Protein AF-0000000065833206 (afdb_homodimer)

InterPro domains:
  IPR001980 Phosphopantetheine adenylyltransferase [MF_00151] (2-159)
  IPR001980 Phosphopantetheine adenylyltransferase [PR01020] (2-20)
  IPR001980 Phosphopantetheine adenylyltransferase [PR01020] (20-41)
  IPR001980 Phosphopantetheine adenylyltransferase [PR01020] (49-73)
  IPR001980 Phosphopantetheine adenylyltransferase [PR01020] (86-102)
  IPR001980 Phosphopantetheine adenylyltransferase [PR01020] (113-135)
  IPR001980 Phosphopantetheine adenylyltransferase [TIGR01510] (4-157)
  IPR001980 Phosphopantetheine adenylyltransferase [cd02163] (3-156)
  IPR004821 Cytidyltransferase-like domain [PF01467] (5-134)
  IPR004821 Cytidyltransferase-like domain [TIGR00125] (4-61)
  IPR014729 Rossmann-like alpha/beta/alpha sandwich fold [G3DSA:3.40.50.620] (1-166)

Nearest PDB structures (foldseek):
  5o08-assembly1_A  TM=9.652E-01  e=1.759E-17  Mycobacteroides abscessus ATCC 19977
  3nd5-assembly1_B  TM=9.762E-01  e=2.568E-17  Enterococcus faecalis
  5h7x-assembly1_E  TM=9.687E-01  e=1.029E-16  Acinetobacter baumannii
  4nat-assembly1_B-2  TM=9.567E-01  e=1.168E-16  Staphylococcus aureus subsp. aureus MW2
  4f3r-assembly3_C  TM=9.573E-01  e=2.413E-15  Coxiella burnetii RSA 493

pLDDT: mean 93.56, std 6.8, range [56.38, 98.88]

Sequence (332 aa):
MTKAIFPGSFDPITNGHAEVVEAAARMFEKLYVVIMTNTSKKYLFDEKERLDLAKKVFENDKNIEVIARPAELTVEVAHELNAGAIVRGLRNTTDFNYERDIAGINKTLDPKLNTVLLFTRPEDSFISSSMIKETVFFGGNVSTLVPKPVAAALEEKLRNQNNEEKMTKAIFPGSFDPITNGHAEVVEAAARMFEKLYVVIMTNTSKKYLFDEKERLDLAKKVFENDKNIEVIARPAELTVEVAHELNAGAIVRGLRNTTDFNYERDIAGINKTLDPKLNTVLLFTRPEDSFISSSMIKETVFFGGNVSTLVPKPVAAALEEKLRNQNNEEK

Structure (mmCIF, N/CA/C/O backbone):
data_AF-0000000065833206-model_v1
#
loop_
_entity.id
_entity.type
_entity.pdbx_description
1 polymer 'Phosphopantetheine adenylyltransferase'
#
loop_
_atom_site.group_PDB
_atom_site.id
_atom_site.type_symbol
_atom_site.label_atom_id
_atom_site.label_alt_id
_atom_site.label_comp_id
_atom_site.label_asym_id
_atom_site.label_entity_id
_atom_site.label_seq_id
_atom_site.pdbx_PDB_ins_code
_atom_site.Cartn_x
_atom_site.Cartn_y
_atom_site.Cartn_z
_atom_site.occupancy
_atom_site.B_iso_or_equiv
_atom_site.auth_seq_id
_atom_site.auth_comp_id
_atom_site.auth_asym_id
_atom_site.auth_atom_id
_atom_site.pdbx_PDB_model_num
ATOM 1 N N . MET A 1 1 ? -1.803 -8.656 16.703 1 63.5 1 MET A N 1
ATOM 2 C CA . MET A 1 1 ? -0.929 -8.93 15.57 1 63.5 1 MET A CA 1
ATOM 3 C C . MET A 1 1 ? -1.745 -9.289 14.336 1 63.5 1 MET A C 1
ATOM 5 O O . MET A 1 1 ? -2.844 -9.844 14.445 1 63.5 1 MET A O 1
ATOM 9 N N . THR A 1 2 ? -1.563 -8.539 13.133 1 87.06 2 THR A N 1
ATOM 10 C CA . THR A 1 2 ? -2.525 -8.555 12.031 1 87.06 2 THR A CA 1
ATOM 11 C C . THR A 1 2 ? -2.107 -9.562 10.969 1 87.06 2 THR A C 1
ATOM 13 O O . THR A 1 2 ? -0.917 -9.727 10.688 1 87.06 2 THR A O 1
ATOM 16 N N . LYS A 1 3 ? -2.998 -10.469 10.625 1 95.25 3 LYS A N 1
ATOM 17 C CA . LYS A 1 3 ? -2.854 -11.375 9.492 1 95.25 3 LYS A CA 1
ATOM 18 C C . LYS A 1 3 ? -3.254 -10.688 8.188 1 95.25 3 LYS A C 1
ATOM 20 O O . LYS A 1 3 ? -4 -9.711 8.203 1 95.25 3 LYS A O 1
ATOM 25 N N . ALA A 1 4 ? -2.67 -11.203 7.121 1 97.19 4 ALA A N 1
ATOM 26 C CA . ALA A 1 4 ? -3.027 -10.68 5.809 1 97.19 4 ALA A CA 1
ATOM 27 C C . ALA A 1 4 ? -3.131 -11.797 4.777 1 97.19 4 ALA A C 1
ATOM 29 O O . ALA A 1 4 ? -2.66 -12.914 5.012 1 97.19 4 ALA A O 1
ATOM 30 N N . ILE A 1 5 ? -3.812 -11.492 3.703 1 98.44 5 ILE A N 1
ATOM 31 C CA . ILE A 1 5 ? -3.861 -12.438 2.592 1 98.44 5 ILE A CA 1
ATOM 32 C C . ILE A 1 5 ? -3.27 -11.789 1.341 1 98.44 5 ILE A C 1
ATOM 34 O O . ILE A 1 5 ? -3.344 -10.57 1.169 1 98.44 5 ILE A O 1
ATOM 38 N N . PHE A 1 6 ? -2.639 -12.57 0.521 1 98.75 6 PHE A N 1
ATOM 39 C CA . PHE A 1 6 ? -2.184 -12.227 -0.821 1 98.75 6 PHE A CA 1
ATOM 40 C C . PHE A 1 6 ? -2.82 -13.141 -1.857 1 98.75 6 PHE A C 1
ATOM 42 O O . PHE A 1 6 ? -2.244 -14.172 -2.225 1 98.75 6 PHE A O 1
ATOM 49 N N . PRO A 1 7 ? -3.99 -12.688 -2.355 1 98.31 7 PRO A N 1
ATOM 50 C CA . PRO A 1 7 ? -4.73 -13.547 -3.287 1 98.31 7 PRO A CA 1
ATOM 51 C C . PRO A 1 7 ? -4.273 -13.375 -4.734 1 98.31 7 PRO A C 1
ATOM 53 O O . PRO A 1 7 ? -3.867 -12.273 -5.129 1 98.31 7 PRO A O 1
ATOM 56 N N . GLY A 1 8 ? -4.316 -14.43 -5.477 1 96.44 8 GLY A N 1
ATOM 57 C CA . GLY A 1 8 ? -4 -14.422 -6.898 1 96.44 8 GLY A CA 1
ATOM 58 C C . GLY A 1 8 ? -4.176 -15.773 -7.555 1 96.44 8 GLY A C 1
ATOM 59 O O . GLY A 1 8 ? -4.398 -16.781 -6.871 1 96.44 8 GLY A O 1
ATOM 60 N N . SER A 1 9 ? -4.141 -15.773 -8.859 1 95.81 9 SER A N 1
ATOM 61 C CA . SER A 1 9 ? -4.195 -17.031 -9.594 1 95.81 9 SER A CA 1
ATOM 62 C C . SER A 1 9 ? -2.846 -17.75 -9.57 1 95.81 9 SER A C 1
ATOM 64 O O . SER A 1 9 ? -2.791 -18.969 -9.523 1 95.81 9 SER A O 1
ATOM 66 N N . PHE A 1 10 ? -1.73 -17 -9.711 1 97.44 10 PHE A N 1
ATOM 67 C CA . PHE A 1 10 ? -0.36 -17.5 -9.656 1 97.44 10 PHE A CA 1
ATOM 68 C C . PHE A 1 10 ? -0.134 -18.594 -10.688 1 97.44 10 PHE A C 1
ATOM 70 O O . PHE A 1 10 ? 0.348 -19.672 -10.359 1 97.44 10 PHE A O 1
ATOM 77 N N . ASP A 1 11 ? -0.408 -18.219 -11.93 1 97.06 11 ASP A N 1
ATOM 78 C CA . ASP A 1 11 ? -0.313 -19.172 -13.031 1 97.06 11 ASP A CA 1
ATOM 79 C C . ASP A 1 11 ? 0.653 -18.672 -14.102 1 97.06 11 ASP A C 1
ATOM 81 O O . ASP A 1 11 ? 0.24 -18.359 -15.219 1 97.06 11 ASP A O 1
ATOM 85 N N . PRO A 1 12 ? 1.855 -18.688 -13.883 1 97.75 12 PRO A N 1
ATOM 86 C CA . PRO A 1 12 ? 2.477 -19.203 -12.648 1 97.75 12 PRO A CA 1
ATOM 87 C C . PRO A 1 12 ? 2.854 -18.078 -11.68 1 97.75 12 PRO A C 1
ATOM 89 O O . PRO A 1 12 ? 2.732 -16.891 -12.016 1 97.75 12 PRO A O 1
ATOM 92 N N . ILE A 1 13 ? 3.248 -18.422 -10.484 1 98.25 13 ILE A N 1
ATOM 93 C CA . ILE A 1 13 ? 3.855 -17.484 -9.555 1 98.25 13 ILE A CA 1
ATOM 94 C C . ILE A 1 13 ? 5.188 -16.984 -10.117 1 98.25 13 ILE A C 1
ATOM 96 O O . ILE A 1 13 ? 5.965 -17.781 -10.664 1 98.25 13 ILE A O 1
ATOM 100 N N . THR A 1 14 ? 5.461 -15.711 -10.094 1 98.19 14 THR A N 1
ATOM 101 C CA . THR A 1 14 ? 6.645 -15.086 -10.68 1 98.19 14 THR A CA 1
ATOM 102 C C . THR A 1 14 ? 7.543 -14.508 -9.586 1 98.19 14 THR A C 1
ATOM 104 O O . THR A 1 14 ? 7.18 -14.516 -8.406 1 98.19 14 THR A O 1
ATOM 107 N N . ASN A 1 15 ? 8.719 -14.031 -9.992 1 97.38 15 ASN A N 1
ATOM 108 C CA . ASN A 1 15 ? 9.586 -13.336 -9.047 1 97.38 15 ASN A CA 1
ATOM 109 C C . ASN A 1 15 ? 8.938 -12.07 -8.508 1 97.38 15 ASN A C 1
ATOM 111 O O . ASN A 1 15 ? 9.164 -11.688 -7.359 1 97.38 15 ASN A O 1
ATOM 115 N N . GLY A 1 16 ? 8.133 -11.43 -9.375 1 96.38 16 GLY A N 1
ATOM 116 C CA . GLY A 1 16 ? 7.383 -10.266 -8.922 1 96.38 16 GLY A CA 1
ATOM 117 C C . GLY A 1 16 ? 6.445 -10.57 -7.766 1 96.38 16 GLY A C 1
ATOM 118 O O . GLY A 1 16 ? 6.406 -9.836 -6.781 1 96.38 16 GLY A O 1
ATOM 119 N N . HIS A 1 17 ? 5.723 -11.68 -7.918 1 97.81 17 HIS A N 1
ATOM 120 C CA . HIS A 1 17 ? 4.863 -12.109 -6.82 1 97.81 17 HIS A CA 1
ATOM 121 C C . HIS A 1 17 ? 5.676 -12.398 -5.562 1 97.81 17 HIS A C 1
ATOM 123 O O . HIS A 1 17 ? 5.305 -11.961 -4.469 1 97.81 17 HIS A O 1
ATOM 129 N N . ALA A 1 18 ? 6.727 -13.133 -5.75 1 97.06 18 ALA A N 1
ATOM 130 C CA . ALA A 1 18 ? 7.539 -13.57 -4.621 1 97.06 18 ALA A CA 1
ATOM 131 C C . ALA A 1 18 ? 8.078 -12.375 -3.838 1 97.06 18 ALA A C 1
ATOM 133 O O . ALA A 1 18 ? 8.117 -12.398 -2.605 1 97.06 18 ALA A O 1
ATOM 134 N N . GLU A 1 19 ? 8.5 -11.398 -4.539 1 95 19 GLU A N 1
ATOM 135 C CA . GLU A 1 19 ? 9.023 -10.188 -3.9 1 95 19 GLU A CA 1
ATOM 136 C C . GLU A 1 19 ? 7.961 -9.531 -3.02 1 95 19 GLU A C 1
ATOM 138 O O . GLU A 1 19 ? 8.258 -9.109 -1.898 1 95 19 GLU A O 1
ATOM 143 N N . VAL A 1 20 ? 6.777 -9.391 -3.52 1 96.75 20 VAL A N 1
ATOM 144 C CA . VAL A 1 20 ? 5.676 -8.766 -2.793 1 96.75 20 VAL A CA 1
ATOM 145 C C . VAL A 1 20 ? 5.332 -9.602 -1.562 1 96.75 20 VAL A C 1
ATOM 147 O O . VAL A 1 20 ? 5.133 -9.062 -0.471 1 96.75 20 VAL A O 1
ATOM 150 N N . VAL A 1 21 ? 5.289 -10.883 -1.725 1 97.75 21 VAL A N 1
ATOM 151 C CA . VAL A 1 21 ? 4.973 -11.805 -0.635 1 97.75 21 VAL A CA 1
ATOM 152 C C . VAL A 1 21 ? 6.02 -11.68 0.468 1 97.75 21 VAL A C 1
ATOM 154 O O . VAL A 1 21 ? 5.68 -11.586 1.649 1 97.75 21 VAL A O 1
ATOM 157 N N . GLU A 1 22 ? 7.242 -11.664 0.079 1 94.81 22 GLU A N 1
ATOM 158 C CA . GLU A 1 22 ? 8.328 -11.57 1.049 1 94.81 22 GLU A CA 1
ATOM 159 C C . GLU A 1 22 ? 8.273 -10.25 1.816 1 94.81 22 GLU A C 1
ATOM 161 O O . GLU A 1 22 ? 8.453 -10.227 3.035 1 94.81 22 GLU A O 1
ATOM 166 N N . ALA A 1 23 ? 8.047 -9.188 1.138 1 93.44 23 ALA A N 1
ATOM 167 C CA . ALA A 1 23 ? 7.918 -7.887 1.779 1 93.44 23 ALA A CA 1
ATOM 168 C C . ALA A 1 23 ? 6.75 -7.871 2.76 1 93.44 23 ALA A C 1
ATOM 170 O O . ALA A 1 23 ? 6.883 -7.391 3.889 1 93.44 23 ALA A O 1
ATOM 171 N N . ALA A 1 24 ? 5.609 -8.383 2.309 1 95.5 24 ALA A N 1
ATOM 172 C CA . ALA A 1 24 ? 4.418 -8.422 3.156 1 95.5 24 ALA A CA 1
ATOM 173 C C . ALA A 1 24 ? 4.656 -9.281 4.395 1 95.5 24 ALA A C 1
ATOM 175 O O . ALA A 1 24 ? 4.223 -8.938 5.492 1 95.5 24 ALA A O 1
ATOM 176 N N . ALA A 1 25 ? 5.348 -10.359 4.234 1 94.88 25 ALA A N 1
ATOM 177 C CA . ALA A 1 25 ? 5.594 -11.297 5.324 1 94.88 25 ALA A CA 1
ATOM 178 C C . ALA A 1 25 ? 6.414 -10.648 6.434 1 94.88 25 ALA A C 1
ATOM 180 O O . ALA A 1 25 ? 6.359 -11.078 7.59 1 94.88 25 ALA A O 1
ATOM 181 N N . ARG A 1 26 ? 7.125 -9.625 6.133 1 89.75 26 ARG A N 1
ATOM 182 C CA . ARG A 1 26 ? 7.926 -8.922 7.129 1 89.75 26 ARG A CA 1
ATOM 183 C C . ARG A 1 26 ? 7.055 -8 7.977 1 89.75 26 ARG A C 1
ATOM 185 O O . ARG A 1 26 ? 7.449 -7.602 9.07 1 89.75 26 ARG A O 1
ATOM 192 N N . MET A 1 27 ? 5.91 -7.73 7.543 1 89.81 27 MET A N 1
ATOM 193 C CA . MET A 1 27 ? 5.09 -6.711 8.188 1 89.81 27 MET A CA 1
ATOM 194 C C . MET A 1 27 ? 3.93 -7.344 8.945 1 89.81 27 MET A C 1
ATOM 196 O O . MET A 1 27 ? 3.391 -6.742 9.875 1 89.81 27 MET A O 1
ATOM 200 N N . PHE A 1 28 ? 3.551 -8.531 8.539 1 92.75 28 PHE A N 1
ATOM 201 C CA . PHE A 1 28 ? 2.389 -9.18 9.141 1 92.75 28 PHE A CA 1
ATOM 202 C C . PHE A 1 28 ? 2.805 -10.422 9.922 1 92.75 28 PHE A C 1
ATOM 204 O O . PHE A 1 28 ? 3.805 -11.062 9.594 1 92.75 28 PHE A O 1
ATOM 211 N N . GLU A 1 29 ? 2.027 -10.695 10.945 1 93.06 29 GLU A N 1
ATOM 212 C CA . GLU A 1 29 ? 2.283 -11.883 11.758 1 93.06 29 GLU A CA 1
ATOM 213 C C . GLU A 1 29 ? 2.193 -13.156 10.93 1 93.06 29 GLU A C 1
ATOM 215 O O . GLU A 1 29 ? 2.988 -14.078 11.109 1 93.06 29 GLU A O 1
ATOM 220 N N . LYS A 1 30 ? 1.208 -13.164 10.141 1 96.75 30 LYS A N 1
ATOM 221 C CA . LYS A 1 30 ? 0.95 -14.281 9.234 1 96.75 30 LYS A CA 1
ATOM 222 C C . LYS A 1 30 ? 0.475 -13.781 7.871 1 96.75 30 LYS A C 1
ATOM 224 O O . LYS A 1 30 ? -0.352 -12.875 7.793 1 96.75 30 LYS A O 1
ATOM 229 N N . LEU A 1 31 ? 1.042 -14.328 6.859 1 98 31 LEU A N 1
ATOM 230 C CA . LEU A 1 31 ? 0.608 -14.023 5.5 1 98 31 LEU A CA 1
ATOM 231 C C . LEU A 1 31 ? 0.107 -15.281 4.797 1 98 31 LEU A C 1
ATOM 233 O O . LEU A 1 31 ? 0.839 -16.266 4.68 1 98 31 LEU A O 1
ATOM 237 N N . TYR A 1 32 ? -1.138 -15.242 4.363 1 98.81 32 TYR A N 1
ATOM 238 C CA . TYR A 1 32 ? -1.684 -16.312 3.549 1 98.81 32 TYR A CA 1
ATOM 239 C C . TYR A 1 32 ? -1.562 -16 2.064 1 98.81 32 TYR A C 1
ATOM 241 O O . TYR A 1 32 ? -2.125 -15.008 1.588 1 98.81 32 TYR A O 1
ATOM 249 N N . VAL A 1 33 ? -0.762 -16.75 1.393 1 98.88 33 VAL A N 1
ATOM 250 C CA . VAL A 1 33 ? -0.811 -16.719 -0.065 1 98.88 33 VAL A CA 1
ATOM 251 C C . VAL A 1 33 ? -1.967 -17.594 -0.561 1 98.88 33 VAL A C 1
ATOM 253 O O . VAL A 1 33 ? -1.968 -18.812 -0.364 1 98.88 33 VAL A O 1
ATOM 256 N N . VAL A 1 34 ? -2.938 -16.969 -1.212 1 98.75 34 VAL A N 1
ATOM 257 C CA . VAL A 1 34 ? -4.191 -17.656 -1.499 1 98.75 34 VAL A CA 1
ATOM 258 C C . VAL A 1 34 ? -4.312 -17.906 -3 1 98.75 34 VAL A C 1
ATOM 260 O O . VAL A 1 34 ? -4.48 -16.969 -3.779 1 98.75 34 VAL A O 1
ATOM 263 N N . ILE A 1 35 ? -4.324 -19.172 -3.365 1 98.19 35 ILE A N 1
ATOM 264 C CA . ILE A 1 35 ? -4.523 -19.562 -4.754 1 98.19 35 ILE A CA 1
ATOM 265 C C . ILE A 1 35 ? -6.012 -19.5 -5.098 1 98.19 35 ILE A C 1
ATOM 267 O O . ILE A 1 35 ? -6.785 -20.375 -4.68 1 98.19 35 ILE A O 1
ATOM 271 N N . MET A 1 36 ? -6.305 -18.453 -5.867 1 96 36 MET A N 1
ATOM 272 C CA . MET A 1 36 ? -7.688 -18.281 -6.305 1 96 36 MET A CA 1
ATOM 273 C C . MET A 1 36 ? -7.898 -18.891 -7.691 1 96 36 MET A C 1
ATOM 275 O O . MET A 1 36 ? -6.949 -19.016 -8.469 1 96 36 MET A O 1
ATOM 279 N N . THR A 1 37 ? -9.133 -19.328 -7.934 1 89.25 37 THR A N 1
ATOM 280 C CA . THR A 1 37 ? -9.438 -19.906 -9.234 1 89.25 37 THR A CA 1
ATOM 281 C C . THR A 1 37 ? -10.727 -19.312 -9.797 1 89.25 37 THR A C 1
ATOM 283 O O . THR A 1 37 ? -11.719 -19.188 -9.078 1 89.25 37 THR A O 1
ATOM 286 N N . ASN A 1 38 ? -10.5 -18.844 -10.961 1 77.5 38 ASN A N 1
ATOM 287 C CA . ASN A 1 38 ? -11.664 -18.438 -11.75 1 77.5 38 ASN A CA 1
ATOM 288 C C . ASN A 1 38 ? -12.094 -19.531 -12.711 1 77.5 38 ASN A C 1
ATOM 290 O O . ASN A 1 38 ? -11.297 -20.016 -13.516 1 77.5 38 ASN A O 1
ATOM 294 N N . THR A 1 39 ? -13.328 -19.891 -12.609 1 73.69 39 THR A N 1
ATOM 295 C CA . THR A 1 39 ? -13.844 -21.031 -13.352 1 73.69 39 THR A CA 1
ATOM 296 C C . THR A 1 39 ? -13.828 -20.766 -14.852 1 73.69 39 THR A C 1
ATOM 298 O O . THR A 1 39 ? -13.859 -21.688 -15.664 1 73.69 39 THR A O 1
ATOM 301 N N . SER A 1 40 ? -13.75 -19.609 -15.164 1 73.06 40 SER A N 1
ATOM 302 C CA . SER A 1 40 ? -13.898 -19.25 -16.578 1 73.06 40 SER A CA 1
ATOM 303 C C . SER A 1 40 ? -12.539 -19.141 -17.266 1 73.06 40 SER A C 1
ATOM 305 O O . SER A 1 40 ? -12.469 -19.016 -18.484 1 73.06 40 SER A O 1
ATOM 307 N N . LYS A 1 41 ? -11.484 -19.375 -16.547 1 76.12 41 LYS A N 1
ATOM 308 C CA . LYS A 1 41 ? -10.188 -19.094 -17.141 1 76.12 41 LYS A CA 1
ATOM 309 C C . LYS A 1 41 ? -9.445 -20.391 -17.469 1 76.12 41 LYS A C 1
ATOM 311 O O . LYS A 1 41 ? -9.586 -21.391 -16.766 1 76.12 41 LYS A O 1
ATOM 316 N N . LYS A 1 42 ? -8.766 -20.344 -18.609 1 83.81 42 LYS A N 1
ATOM 317 C CA . LYS A 1 42 ? -7.863 -21.438 -18.984 1 83.81 42 LYS A CA 1
ATOM 318 C C . LYS A 1 42 ? -6.492 -21.266 -18.344 1 83.81 42 LYS A C 1
ATOM 320 O O . LYS A 1 42 ? -5.758 -20.328 -18.672 1 83.81 42 LYS A O 1
ATOM 325 N N . TYR A 1 43 ? -6.117 -22.172 -17.469 1 91.06 43 TYR A N 1
ATOM 326 C CA . TYR A 1 43 ? -4.867 -22.094 -16.734 1 91.06 43 TYR A CA 1
ATOM 327 C C . TYR A 1 43 ? -3.82 -23.031 -17.312 1 91.06 43 TYR A C 1
ATOM 329 O O . TYR A 1 43 ? -4.145 -24.125 -17.766 1 91.06 43 TYR A O 1
ATOM 337 N N . LEU A 1 44 ? -2.592 -22.562 -17.422 1 93.81 44 LEU A N 1
ATOM 338 C CA . LEU A 1 44 ? -1.471 -23.422 -17.797 1 93.81 44 LEU A CA 1
ATOM 339 C C . LEU A 1 44 ? -1.277 -24.547 -16.781 1 93.81 44 LEU A C 1
ATOM 341 O O . LEU A 1 44 ? -1.042 -25.688 -17.156 1 93.81 44 LEU A O 1
ATOM 345 N N . PHE A 1 45 ? -1.253 -24.203 -15.484 1 95.56 45 PHE A N 1
ATOM 346 C CA . PHE A 1 45 ? -1.185 -25.141 -14.375 1 95.56 45 PHE A CA 1
ATOM 347 C C . PHE A 1 45 ? -2.547 -25.297 -13.711 1 95.56 45 PHE A C 1
ATOM 349 O O . PHE A 1 45 ? -3.275 -24.312 -13.547 1 95.56 45 PHE A O 1
ATOM 356 N N . ASP A 1 46 ? -2.887 -26.5 -13.352 1 93.56 46 ASP A N 1
ATOM 357 C CA . ASP A 1 46 ? -4.148 -26.641 -12.633 1 93.56 46 ASP A CA 1
ATOM 358 C C . ASP A 1 46 ? -4.016 -26.172 -11.188 1 93.56 46 ASP A C 1
ATOM 360 O O . ASP A 1 46 ? -2.934 -25.766 -10.758 1 93.56 46 ASP A O 1
ATOM 364 N N . GLU A 1 47 ? -5.109 -26.156 -10.453 1 94.38 47 GLU A N 1
ATOM 365 C CA . GLU A 1 47 ? -5.145 -25.609 -9.102 1 94.38 47 GLU A CA 1
ATOM 366 C C . GLU A 1 47 ? -4.125 -26.312 -8.195 1 94.38 47 GLU A C 1
ATOM 368 O O . GLU A 1 47 ? -3.395 -25.641 -7.457 1 94.38 47 GLU A O 1
ATOM 373 N N .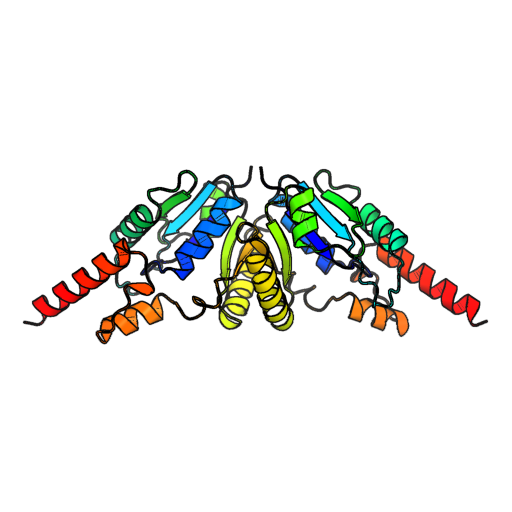 LYS A 1 48 ? -4.121 -27.641 -8.227 1 95.62 48 LYS A N 1
ATOM 374 C CA . LYS A 1 48 ? -3.203 -28.406 -7.391 1 95.62 48 LYS A CA 1
ATOM 375 C C . LYS A 1 48 ? -1.751 -28.078 -7.723 1 95.62 48 LYS A C 1
ATOM 377 O O . LYS A 1 48 ? -0.92 -27.922 -6.824 1 95.62 48 LYS A O 1
ATOM 382 N N . GLU A 1 49 ? -1.408 -27.984 -8.992 1 96.88 49 GLU A N 1
ATOM 383 C CA . GLU A 1 49 ? -0.06 -27.641 -9.43 1 96.88 49 GLU A CA 1
ATOM 384 C C . GLU A 1 49 ? 0.347 -26.25 -8.922 1 96.88 49 GLU A C 1
ATOM 386 O O . GLU A 1 49 ? 1.46 -26.078 -8.422 1 96.88 49 GLU A O 1
ATOM 391 N N . ARG A 1 50 ? -0.574 -25.297 -9.102 1 97.62 50 ARG A N 1
ATOM 392 C CA . ARG A 1 50 ? -0.281 -23.953 -8.656 1 97.62 50 ARG A CA 1
ATOM 393 C C . ARG A 1 50 ? -0.066 -23.906 -7.148 1 97.62 50 ARG A C 1
ATOM 395 O O . ARG A 1 50 ? 0.849 -23.234 -6.668 1 97.62 50 ARG A O 1
ATOM 402 N N . LEU A 1 51 ? -0.889 -24.609 -6.414 1 98.12 51 LEU A N 1
ATOM 403 C CA . LEU A 1 51 ? -0.752 -24.703 -4.965 1 98.12 51 LEU A CA 1
ATOM 404 C C . LEU A 1 51 ? 0.604 -25.297 -4.586 1 98.12 51 LEU A C 1
ATOM 406 O O . LEU A 1 51 ? 1.312 -24.734 -3.742 1 98.12 51 LEU A O 1
ATOM 410 N N . ASP A 1 52 ? 0.946 -26.406 -5.176 1 98.31 52 ASP A N 1
ATOM 411 C CA . ASP A 1 52 ? 2.188 -27.109 -4.863 1 98.31 52 ASP A CA 1
ATOM 412 C C . ASP A 1 52 ? 3.404 -26.25 -5.191 1 98.31 52 ASP A C 1
ATOM 414 O O . ASP A 1 52 ? 4.371 -26.203 -4.43 1 98.31 52 ASP A O 1
ATOM 418 N N . LEU A 1 53 ? 3.379 -25.609 -6.352 1 98.5 53 LEU A N 1
ATOM 419 C CA . LEU A 1 53 ? 4.477 -24.734 -6.75 1 98.5 53 LEU A CA 1
ATOM 420 C C . LEU A 1 53 ? 4.668 -23.609 -5.742 1 98.5 53 LEU A C 1
ATOM 422 O O . LEU A 1 53 ? 5.789 -23.328 -5.316 1 98.5 53 LEU A O 1
ATOM 426 N N . ALA A 1 54 ? 3.555 -22.953 -5.379 1 98.56 54 ALA A N 1
ATOM 427 C CA . ALA A 1 54 ? 3.641 -21.844 -4.422 1 98.56 54 ALA A CA 1
ATOM 428 C C . ALA A 1 54 ? 4.172 -22.328 -3.074 1 98.56 54 ALA A C 1
ATOM 430 O O . ALA A 1 54 ? 4.984 -21.656 -2.441 1 98.56 54 ALA A O 1
ATOM 431 N N . LYS A 1 55 ? 3.695 -23.516 -2.654 1 98.69 55 LYS A N 1
ATOM 432 C CA . LYS A 1 55 ? 4.184 -24.078 -1.403 1 98.69 55 LYS A CA 1
ATOM 433 C C . LYS A 1 55 ? 5.691 -24.312 -1.449 1 98.69 55 LYS A C 1
ATOM 435 O O . LYS A 1 55 ? 6.391 -24.062 -0.464 1 98.69 55 LYS A O 1
ATOM 440 N N . LYS A 1 56 ? 6.152 -24.797 -2.52 1 98.56 56 LYS A N 1
ATOM 441 C CA . LYS A 1 56 ? 7.586 -25.031 -2.674 1 98.56 56 LYS A CA 1
ATOM 442 C C . LYS A 1 56 ? 8.359 -23.719 -2.633 1 98.56 56 LYS A C 1
ATOM 444 O O . LYS A 1 56 ? 9.43 -23.641 -2.033 1 98.56 56 LYS A O 1
ATOM 449 N N . VAL A 1 57 ? 7.859 -22.688 -3.311 1 98.5 57 VAL A N 1
ATOM 450 C CA . VAL A 1 57 ? 8.516 -21.391 -3.398 1 98.5 57 VAL A CA 1
ATOM 451 C C . VAL A 1 57 ? 8.695 -20.812 -1.998 1 98.5 57 VAL A C 1
ATOM 453 O O . VAL A 1 57 ? 9.719 -20.203 -1.699 1 98.5 57 VAL A O 1
ATOM 456 N N . PHE A 1 58 ? 7.695 -21 -1.133 1 98.31 58 PHE A N 1
ATOM 457 C CA . PHE A 1 58 ? 7.723 -20.328 0.163 1 98.31 58 PHE A CA 1
ATOM 458 C C . PHE A 1 58 ? 7.934 -21.344 1.287 1 98.31 58 PHE A C 1
ATOM 460 O O . PHE A 1 58 ? 7.543 -21.094 2.43 1 98.31 58 PHE A O 1
ATOM 467 N N . GLU A 1 59 ? 8.508 -22.469 1.023 1 97.31 59 GLU A N 1
ATOM 468 C CA . GLU A 1 59 ? 8.625 -23.578 1.957 1 97.31 59 GLU A CA 1
ATOM 469 C C . GLU A 1 59 ? 9.484 -23.203 3.16 1 97.31 59 GLU A C 1
ATOM 471 O O . GLU A 1 59 ? 9.305 -23.75 4.25 1 97.31 59 GLU A O 1
ATOM 476 N N . ASN A 1 60 ? 10.344 -22.219 3.041 1 95.94 60 ASN A N 1
ATOM 477 C CA . ASN A 1 60 ? 11.281 -21.891 4.105 1 95.94 60 ASN A CA 1
ATOM 478 C C . ASN A 1 60 ? 10.805 -20.688 4.918 1 95.94 60 ASN A C 1
ATOM 480 O O . ASN A 1 60 ? 11.484 -20.25 5.844 1 95.94 60 ASN A O 1
ATOM 484 N N . ASP A 1 61 ? 9.703 -20.172 4.625 1 95.06 61 ASP A N 1
ATOM 485 C CA . ASP A 1 61 ? 9.156 -19.016 5.316 1 95.06 61 ASP A CA 1
ATOM 486 C C . ASP A 1 61 ? 8.125 -19.422 6.371 1 95.06 61 ASP A C 1
ATOM 488 O O . ASP A 1 61 ? 7.047 -19.906 6.031 1 95.06 61 ASP A O 1
ATOM 492 N N . LYS A 1 62 ? 8.414 -19.172 7.586 1 94.12 62 LYS A N 1
ATOM 493 C CA . LYS A 1 62 ? 7.641 -19.719 8.695 1 94.12 62 LYS A CA 1
ATOM 494 C C . LYS A 1 62 ? 6.301 -19.016 8.836 1 94.12 62 LYS A C 1
ATOM 496 O O . LYS A 1 62 ? 5.324 -19.594 9.312 1 94.12 62 LYS A O 1
ATOM 501 N N . ASN A 1 63 ? 6.254 -17.781 8.5 1 96.5 63 ASN A N 1
ATOM 502 C CA . ASN A 1 63 ? 5.008 -17.047 8.734 1 96.5 63 ASN A CA 1
ATOM 503 C C . ASN A 1 63 ? 4.184 -16.922 7.457 1 96.5 63 ASN A C 1
ATOM 505 O O . ASN A 1 63 ? 3.242 -16.125 7.398 1 96.5 63 ASN A O 1
ATOM 509 N N . ILE A 1 64 ? 4.578 -17.641 6.418 1 98.38 64 ILE A N 1
ATOM 510 C CA . ILE A 1 64 ? 3.809 -17.688 5.18 1 98.38 64 ILE A CA 1
ATOM 511 C C . ILE A 1 64 ? 3.08 -19.031 5.082 1 98.38 64 ILE A C 1
ATOM 513 O O . ILE A 1 64 ? 3.672 -20.078 5.324 1 98.38 64 ILE A O 1
ATOM 517 N N . GL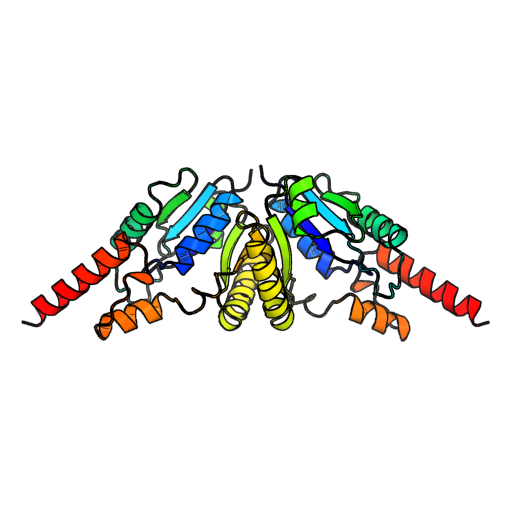U A 1 65 ? 1.869 -19 4.852 1 98.62 65 GLU A N 1
ATOM 518 C CA . GLU A 1 65 ? 1.073 -20.203 4.582 1 98.62 65 GLU A CA 1
ATOM 519 C C . GLU A 1 65 ? 0.378 -20.109 3.227 1 98.62 65 GLU A C 1
ATOM 521 O O . GLU A 1 65 ? -0.244 -19.078 2.912 1 98.62 65 GLU A O 1
ATOM 526 N N . VAL A 1 66 ? 0.51 -21.109 2.441 1 98.75 66 VAL A N 1
ATOM 527 C CA . VAL A 1 66 ? -0.119 -21.156 1.125 1 98.75 66 VAL A CA 1
ATOM 528 C C . VAL A 1 66 ? -1.375 -22.016 1.181 1 98.75 66 VAL A C 1
ATOM 530 O O . VAL A 1 66 ? -1.33 -23.156 1.65 1 98.75 66 VAL A O 1
ATOM 533 N N . ILE A 1 67 ? -2.469 -21.516 0.685 1 98.56 67 ILE A N 1
ATOM 534 C CA . ILE A 1 67 ? -3.725 -22.25 0.693 1 98.56 67 ILE A CA 1
ATOM 535 C C . ILE A 1 67 ? -4.453 -22.047 -0.633 1 98.56 67 ILE A C 1
ATOM 537 O O . ILE A 1 67 ? -4.172 -21.094 -1.361 1 98.56 67 ILE A O 1
ATOM 541 N N . ALA A 1 68 ? -5.336 -22.922 -0.99 1 97.69 68 ALA A N 1
ATOM 542 C CA . ALA A 1 68 ? -6.191 -22.797 -2.166 1 97.69 68 ALA A CA 1
ATOM 543 C C . ALA A 1 68 ? -7.633 -22.5 -1.763 1 97.69 68 ALA A C 1
ATOM 545 O O . ALA A 1 68 ? -8.148 -23.078 -0.806 1 97.69 68 ALA A O 1
ATOM 546 N N . ARG A 1 69 ? -8.195 -21.531 -2.361 1 96.19 69 ARG A N 1
ATOM 547 C CA . ARG A 1 69 ? -9.594 -21.156 -2.178 1 96.19 69 ARG A CA 1
ATOM 548 C C . ARG A 1 69 ? -10.281 -20.922 -3.52 1 96.19 69 ARG A C 1
ATOM 550 O O . ARG A 1 69 ? -10.562 -19.781 -3.883 1 96.19 69 ARG A O 1
ATOM 557 N N . PRO A 1 70 ? -10.625 -22.031 -4.168 1 91.69 70 PRO A N 1
ATOM 558 C CA . PRO A 1 70 ? -11.242 -21.891 -5.492 1 91.69 70 PRO A CA 1
ATOM 559 C C . PRO A 1 70 ? -12.664 -21.344 -5.43 1 91.69 70 PRO A C 1
ATOM 561 O O . PRO A 1 70 ? -13.414 -21.688 -4.512 1 91.69 70 PRO A O 1
ATOM 564 N N . ALA A 1 71 ? -13.023 -20.469 -6.355 1 89.88 71 ALA A N 1
ATOM 565 C CA . ALA A 1 71 ? -14.391 -20 -6.594 1 89.88 71 ALA A CA 1
ATOM 566 C C . ALA A 1 71 ? -14.938 -19.266 -5.379 1 89.88 71 ALA A C 1
ATOM 568 O O . ALA A 1 71 ? -16.109 -19.422 -5.02 1 89.88 71 ALA A O 1
ATOM 569 N N . GLU A 1 72 ? -14.141 -18.578 -4.578 1 93.19 72 GLU A N 1
ATOM 570 C CA . GLU A 1 72 ? -14.57 -17.797 -3.424 1 93.19 72 GLU A CA 1
ATOM 571 C C . GLU A 1 72 ? -14.242 -16.312 -3.609 1 93.19 72 GLU A C 1
ATOM 573 O O . GLU A 1 72 ? -13.312 -15.969 -4.336 1 93.19 72 GLU A O 1
ATOM 578 N N . LEU A 1 73 ? -15.109 -15.547 -2.93 1 94.12 73 LEU A N 1
ATOM 579 C CA . LEU A 1 73 ? -14.844 -14.109 -2.912 1 94.12 73 LEU A CA 1
ATOM 580 C C . LEU A 1 73 ? -13.664 -13.789 -2 1 94.12 73 LEU A C 1
ATOM 582 O O . LEU A 1 73 ? -13.594 -14.281 -0.872 1 94.12 73 LEU A O 1
ATOM 586 N N . THR A 1 74 ? -12.766 -12.961 -2.482 1 95.25 74 THR A N 1
ATOM 587 C CA . THR A 1 74 ? -11.555 -12.609 -1.749 1 95.25 74 THR A CA 1
ATOM 588 C C . THR A 1 74 ? -11.898 -12.078 -0.359 1 95.25 74 THR A C 1
ATOM 590 O O . THR A 1 74 ? -11.266 -12.461 0.628 1 95.25 74 THR A O 1
ATOM 593 N N . VAL A 1 75 ? -12.969 -11.266 -0.225 1 96.44 75 VAL A N 1
ATOM 594 C CA . VAL A 1 75 ? -13.344 -10.648 1.042 1 96.44 75 VAL A CA 1
ATOM 595 C C . VAL A 1 75 ? -13.82 -11.719 2.018 1 96.44 75 VAL A C 1
ATOM 597 O O . VAL A 1 75 ? -13.547 -11.641 3.219 1 96.44 75 VAL A O 1
ATOM 600 N N . GLU A 1 76 ? -14.477 -12.703 1.547 1 96.38 76 GLU A N 1
ATOM 601 C CA . GLU A 1 76 ? -14.945 -13.805 2.383 1 96.38 76 GLU A CA 1
ATOM 602 C C . GLU A 1 76 ? -13.773 -14.641 2.891 1 96.38 76 GLU A C 1
ATOM 604 O O . GLU A 1 76 ? -13.766 -15.07 4.047 1 96.38 76 GLU A O 1
ATOM 609 N N . VAL A 1 77 ? -12.844 -14.867 2.014 1 97.25 77 VAL A N 1
ATOM 610 C CA . VAL A 1 77 ? -11.648 -15.609 2.404 1 97.25 77 VAL A CA 1
ATOM 611 C C . VAL A 1 77 ? -10.922 -14.859 3.52 1 97.25 77 VAL A C 1
ATOM 613 O O . VAL A 1 77 ? -10.508 -15.469 4.512 1 97.25 77 VAL A O 1
ATOM 616 N N . ALA A 1 78 ? -10.719 -13.539 3.357 1 97.12 78 ALA A N 1
ATOM 617 C CA . ALA A 1 78 ? -10.078 -12.719 4.379 1 97.12 78 ALA A CA 1
ATOM 618 C C . ALA A 1 78 ? -10.812 -12.836 5.715 1 97.12 78 ALA A C 1
ATOM 620 O O . ALA A 1 78 ? -10.18 -12.984 6.766 1 97.12 78 ALA A O 1
ATOM 621 N N . HIS A 1 79 ? -12.102 -12.82 5.656 1 95.62 79 HIS A N 1
ATOM 622 C CA . HIS A 1 79 ? -12.922 -12.922 6.859 1 95.62 79 HIS A CA 1
ATOM 623 C C . HIS A 1 79 ? -12.727 -14.266 7.551 1 95.62 79 HIS A C 1
ATOM 625 O O . HIS A 1 79 ? -12.531 -14.32 8.766 1 95.62 79 HIS A O 1
ATOM 631 N N . GLU A 1 80 ? -12.797 -15.297 6.816 1 96.75 80 GLU A N 1
ATOM 632 C CA . GLU A 1 80 ? -12.68 -16.656 7.359 1 96.75 80 GLU A CA 1
ATOM 633 C C . GLU A 1 80 ? -11.32 -16.859 8.016 1 96.75 80 GLU A C 1
ATOM 635 O O . GLU A 1 80 ? -11.211 -17.578 9.008 1 96.75 80 GLU A O 1
ATOM 640 N N . LEU A 1 81 ? -10.352 -16.219 7.473 1 96.94 81 LEU A N 1
ATOM 641 C CA . LEU A 1 81 ? -9 -16.391 7.984 1 96.94 81 LEU A CA 1
ATOM 642 C C . LEU A 1 81 ? -8.68 -15.336 9.039 1 96.94 81 LEU A C 1
ATOM 644 O O . LEU A 1 81 ? -7.551 -15.258 9.531 1 96.94 81 LEU A O 1
ATOM 648 N N . ASN A 1 82 ? -9.641 -14.453 9.312 1 95.12 82 ASN A N 1
ATOM 649 C CA . ASN A 1 82 ? -9.469 -13.352 10.258 1 95.12 82 ASN A CA 1
ATOM 650 C C . ASN A 1 82 ? -8.305 -12.453 9.859 1 95.12 82 ASN A C 1
ATOM 652 O O . ASN A 1 82 ? -7.492 -12.078 10.711 1 95.12 82 ASN A O 1
ATOM 656 N N . ALA A 1 83 ? -8.148 -12.25 8.578 1 95.12 83 ALA A N 1
ATOM 657 C CA . ALA A 1 83 ? -7.129 -11.344 8.055 1 95.12 83 ALA A CA 1
ATOM 658 C C . ALA A 1 83 ? -7.621 -9.906 8.062 1 95.12 83 ALA A C 1
ATOM 660 O O . ALA A 1 83 ? -8.766 -9.625 7.691 1 95.12 83 ALA A O 1
ATOM 661 N N . GLY A 1 84 ? -6.762 -9.008 8.453 1 92.56 84 GLY A N 1
ATOM 662 C CA . GLY A 1 84 ? -7.137 -7.605 8.531 1 92.56 84 GLY A CA 1
ATOM 663 C C . GLY A 1 84 ? -6.742 -6.816 7.293 1 92.56 84 GLY A C 1
ATOM 664 O O . GLY A 1 84 ? -7.059 -5.629 7.184 1 92.56 84 GLY A O 1
ATOM 665 N N . ALA A 1 85 ? -6.098 -7.508 6.344 1 95.69 85 ALA A N 1
ATOM 666 C CA . ALA A 1 85 ? -5.625 -6.781 5.164 1 95.69 85 ALA A CA 1
ATOM 667 C C . ALA A 1 85 ? -5.539 -7.707 3.953 1 95.69 85 ALA A C 1
ATOM 669 O O . ALA A 1 85 ? -5.273 -8.898 4.094 1 95.69 85 ALA A O 1
ATOM 670 N N . ILE A 1 86 ? -5.816 -7.156 2.842 1 97.62 86 ILE A N 1
ATOM 671 C CA . ILE A 1 86 ? -5.531 -7.766 1.547 1 97.62 86 ILE A CA 1
ATOM 672 C C . ILE A 1 86 ? -4.309 -7.098 0.921 1 97.62 86 ILE A C 1
ATOM 674 O O . ILE A 1 86 ? -4.312 -5.891 0.676 1 97.62 86 ILE A O 1
ATOM 678 N N . VAL A 1 87 ? -3.271 -7.879 0.635 1 98.06 87 VAL A N 1
ATOM 679 C CA . VAL A 1 87 ? -2.051 -7.352 0.032 1 98.06 87 VAL A CA 1
ATOM 680 C C . VAL A 1 87 ? -2.119 -7.504 -1.486 1 98.06 87 VAL A C 1
ATOM 682 O O . VAL A 1 87 ? -2.545 -8.539 -1.995 1 98.06 87 VAL A O 1
ATOM 685 N N . ARG A 1 88 ? -1.727 -6.457 -2.184 1 98.06 88 ARG A N 1
ATOM 686 C CA . ARG A 1 88 ? -1.626 -6.461 -3.641 1 98.06 88 ARG A CA 1
ATOM 687 C C . ARG A 1 88 ? -0.32 -5.82 -4.102 1 98.06 88 ARG A C 1
ATOM 689 O O . ARG A 1 88 ? 0.234 -4.961 -3.412 1 98.06 88 ARG A O 1
ATOM 696 N N . GLY A 1 89 ? 0.156 -6.254 -5.172 1 97.5 89 GLY A N 1
ATOM 697 C CA . GLY A 1 89 ? 1.342 -5.672 -5.781 1 97.5 89 GLY A CA 1
ATOM 698 C C . GLY A 1 89 ? 1.022 -4.723 -6.918 1 97.5 89 GLY A C 1
ATOM 699 O O . GLY A 1 89 ? 0.076 -4.949 -7.676 1 97.5 89 GLY A O 1
ATOM 700 N N . LEU A 1 90 ? 1.844 -3.703 -7.039 1 97.5 90 LEU A N 1
ATOM 701 C CA . LEU A 1 90 ? 1.716 -2.754 -8.141 1 97.5 90 LEU A CA 1
ATOM 702 C C . LEU A 1 90 ? 2.977 -2.742 -8.992 1 97.5 90 LEU A C 1
ATOM 704 O O . LEU A 1 90 ? 4.074 -2.494 -8.492 1 97.5 90 LEU A O 1
ATOM 708 N N . ARG A 1 91 ? 2.852 -2.918 -10.312 1 95.12 91 ARG A N 1
ATOM 709 C CA . ARG A 1 91 ? 3.969 -2.83 -11.25 1 95.12 91 ARG A CA 1
ATOM 710 C C . ARG A 1 91 ? 3.977 -1.487 -11.969 1 95.12 91 ARG A C 1
ATOM 712 O O . ARG A 1 91 ? 5.039 -0.937 -12.258 1 95.12 91 ARG A O 1
ATOM 719 N N . ASN A 1 92 ? 2.768 -1.033 -12.281 1 95.31 92 ASN A N 1
ATOM 720 C CA . ASN A 1 92 ? 2.621 0.144 -13.133 1 95.31 92 ASN A CA 1
ATOM 721 C C . ASN A 1 92 ? 1.28 0.836 -12.898 1 95.31 92 ASN A C 1
ATOM 723 O O . ASN A 1 92 ? 0.527 0.458 -12 1 95.31 92 ASN A O 1
ATOM 727 N N . THR A 1 93 ? 1.027 1.821 -13.727 1 96.19 93 THR A N 1
ATOM 728 C CA . THR A 1 93 ? -0.177 2.617 -13.516 1 96.19 93 THR A CA 1
ATOM 729 C C . THR A 1 93 ? -1.422 1.831 -13.914 1 96.19 93 THR A C 1
ATOM 731 O O . THR A 1 93 ? -2.51 2.074 -13.391 1 96.19 93 THR A O 1
ATOM 734 N N . THR A 1 94 ? -1.253 0.956 -14.852 1 95.62 94 THR A N 1
ATOM 735 C CA . THR A 1 94 ? -2.373 0.086 -15.195 1 95.62 94 THR A CA 1
ATOM 736 C C . THR A 1 94 ? -2.805 -0.74 -13.984 1 95.62 94 THR A C 1
ATOM 738 O O . THR A 1 94 ? -3.992 -0.813 -13.672 1 95.62 94 THR A O 1
ATOM 741 N N . ASP A 1 95 ? -1.819 -1.375 -13.281 1 96.56 95 ASP A N 1
ATOM 742 C CA . ASP A 1 95 ? -2.123 -2.088 -12.047 1 96.56 95 ASP A CA 1
ATOM 743 C C . ASP A 1 95 ? -2.793 -1.166 -11.031 1 96.56 95 ASP A C 1
ATOM 745 O O . ASP A 1 95 ? -3.742 -1.565 -10.359 1 96.56 95 ASP A O 1
ATOM 749 N N . PHE A 1 96 ? -2.26 0.07 -10.938 1 97 96 PHE A N 1
ATOM 750 C CA . PHE A 1 96 ? -2.803 1.037 -9.992 1 97 96 PHE A CA 1
ATOM 751 C C . PHE A 1 96 ? -4.305 1.212 -10.195 1 97 96 PHE A C 1
ATOM 753 O O . PHE A 1 96 ? -5.082 1.087 -9.25 1 97 96 PHE A O 1
ATOM 760 N N . ASN A 1 97 ? -4.707 1.479 -11.391 1 96.56 97 ASN A N 1
ATOM 761 C CA . ASN A 1 97 ? -6.113 1.737 -11.688 1 96.56 97 ASN A CA 1
ATOM 762 C C . ASN A 1 97 ? -6.973 0.503 -11.438 1 96.56 97 ASN A C 1
ATOM 764 O O . ASN A 1 97 ? -8.062 0.607 -10.875 1 96.56 97 ASN A O 1
ATOM 768 N N . TYR A 1 98 ? -6.461 -0.58 -11.867 1 96.44 98 TYR A N 1
ATOM 769 C CA . TYR A 1 98 ? -7.184 -1.833 -11.688 1 96.44 98 TYR A CA 1
ATOM 770 C C . TYR A 1 98 ? -7.418 -2.125 -10.211 1 96.44 98 TYR A C 1
ATOM 772 O O . TYR A 1 98 ? -8.539 -2.412 -9.797 1 96.44 98 TYR A O 1
ATOM 780 N N . GLU A 1 99 ? -6.375 -2.055 -9.414 1 96.81 99 GLU A N 1
ATOM 781 C CA . GLU A 1 99 ? -6.453 -2.373 -7.988 1 96.81 99 GLU A CA 1
ATOM 782 C C . GLU A 1 99 ? -7.297 -1.348 -7.242 1 96.81 99 GLU A C 1
ATOM 784 O O . GLU A 1 99 ? -7.965 -1.683 -6.258 1 96.81 99 GLU A O 1
ATOM 789 N N . ARG A 1 100 ? -7.207 -0.133 -7.645 1 95.81 100 ARG A N 1
ATOM 790 C CA . ARG A 1 100 ? -8.047 0.894 -7.031 1 95.81 100 ARG A CA 1
ATOM 791 C C . ARG A 1 100 ? -9.523 0.54 -7.148 1 95.81 100 ARG A C 1
ATOM 793 O O . ARG A 1 100 ? -10.273 0.671 -6.18 1 95.81 100 ARG A O 1
ATOM 800 N N . ASP A 1 101 ? -9.961 0.107 -8.328 1 95 101 ASP A N 1
ATOM 801 C CA . ASP A 1 101 ? -11.352 -0.283 -8.555 1 95 101 ASP A CA 1
ATOM 802 C C . ASP A 1 101 ? -11.727 -1.485 -7.688 1 95 101 ASP A C 1
ATOM 804 O O . ASP A 1 101 ? -12.797 -1.502 -7.07 1 95 101 ASP A O 1
ATOM 808 N N . ILE A 1 102 ? -10.859 -2.451 -7.633 1 95.19 102 ILE A N 1
ATOM 809 C CA . ILE A 1 102 ? -11.117 -3.648 -6.836 1 95.19 102 ILE A CA 1
ATOM 810 C C . ILE A 1 102 ? -11.195 -3.275 -5.359 1 95.19 102 ILE A C 1
ATOM 812 O O . ILE A 1 102 ? -12.062 -3.773 -4.633 1 95.19 102 ILE A O 1
ATOM 816 N N . ALA A 1 103 ? -10.266 -2.459 -4.91 1 95.06 103 ALA A N 1
ATOM 817 C CA . ALA A 1 103 ? -10.281 -2.006 -3.523 1 95.06 103 ALA A CA 1
ATOM 818 C C . ALA A 1 103 ? -11.602 -1.319 -3.184 1 95.06 103 ALA A C 1
ATOM 820 O O . ALA A 1 103 ? -12.125 -1.481 -2.08 1 95.06 103 ALA A O 1
ATOM 821 N N . GLY A 1 104 ? -12.062 -0.503 -4.125 1 93 104 GLY A N 1
ATOM 822 C CA . GLY A 1 104 ? -13.352 0.129 -3.93 1 93 104 GLY A CA 1
ATOM 823 C C . GLY A 1 104 ? -14.477 -0.867 -3.719 1 93 104 GLY A C 1
ATOM 824 O O . GLY A 1 104 ? -15.297 -0.707 -2.809 1 93 104 GLY A O 1
ATOM 825 N N . ILE A 1 105 ? -14.531 -1.868 -4.559 1 93.81 105 ILE A N 1
ATOM 826 C CA . ILE A 1 105 ? -15.539 -2.92 -4.441 1 93.81 105 ILE A CA 1
ATOM 827 C C . ILE A 1 105 ? -15.383 -3.633 -3.1 1 93.81 105 ILE A C 1
ATOM 829 O O . ILE A 1 105 ? -16.359 -3.836 -2.383 1 93.81 105 ILE A O 1
ATOM 833 N N . ASN A 1 106 ? -14.125 -3.982 -2.709 1 93.38 106 ASN A N 1
ATOM 834 C CA . ASN A 1 106 ? -13.875 -4.668 -1.446 1 93.38 106 ASN A CA 1
ATOM 835 C C . ASN A 1 106 ? -14.344 -3.836 -0.255 1 93.38 106 ASN A C 1
ATOM 837 O O . ASN A 1 106 ? -14.898 -4.375 0.705 1 93.38 106 ASN A O 1
ATOM 841 N N . LYS A 1 107 ? -14.07 -2.584 -0.335 1 91.25 107 LYS A N 1
ATOM 842 C CA . LYS A 1 107 ? -14.453 -1.687 0.751 1 91.25 107 LYS A CA 1
ATOM 843 C C . LYS A 1 107 ? -15.969 -1.638 0.916 1 91.25 107 LYS A C 1
ATOM 845 O O . LYS A 1 107 ? -16.469 -1.499 2.031 1 91.25 107 LYS A O 1
ATOM 850 N N . THR A 1 108 ? -16.688 -1.697 -0.189 1 91.19 108 THR A N 1
ATOM 851 C CA . THR A 1 108 ? -18.141 -1.73 -0.147 1 91.19 108 THR A CA 1
ATOM 852 C C . THR A 1 108 ? -18.641 -3.01 0.524 1 91.19 108 THR A C 1
ATOM 854 O O . THR A 1 108 ? -19.609 -2.986 1.271 1 91.19 108 THR A O 1
ATOM 857 N N . LEU A 1 109 ? -17.953 -4.109 0.278 1 92.94 109 LEU A N 1
ATOM 858 C CA . LEU A 1 109 ? -18.344 -5.414 0.811 1 92.94 109 LEU A CA 1
ATOM 859 C C . LEU A 1 109 ? -17.938 -5.539 2.277 1 92.94 109 LEU A C 1
ATOM 861 O O . LEU A 1 109 ? -18.641 -6.18 3.062 1 92.94 109 LEU A O 1
ATOM 865 N N . ASP A 1 110 ? -16.812 -4.949 2.656 1 92.5 110 ASP A N 1
ATOM 866 C CA . ASP A 1 110 ? -16.281 -4.945 4.02 1 92.5 110 ASP A CA 1
ATOM 867 C C . ASP A 1 110 ? -15.508 -3.662 4.309 1 92.5 110 ASP A C 1
ATOM 869 O O . ASP A 1 110 ? -14.305 -3.592 4.059 1 92.5 110 ASP A O 1
ATOM 873 N N . PRO A 1 111 ? -16.078 -2.744 5.008 1 87.44 111 PRO A N 1
ATOM 874 C CA . PRO A 1 111 ? -15.453 -1.438 5.238 1 87.44 111 PRO A CA 1
ATOM 875 C C . PRO A 1 111 ? -14.25 -1.517 6.176 1 87.44 111 PRO A C 1
ATOM 877 O O . PRO A 1 111 ? -13.453 -0.577 6.242 1 87.44 111 PRO A O 1
ATOM 880 N N . LYS A 1 112 ? -14.094 -2.609 6.855 1 86.81 112 LYS A N 1
ATOM 881 C CA . LYS A 1 112 ? -13.008 -2.727 7.824 1 86.81 112 LYS A CA 1
ATOM 882 C C . LYS A 1 112 ? -11.773 -3.363 7.195 1 86.81 112 LYS A C 1
ATOM 884 O O . LYS A 1 112 ? -10.695 -3.361 7.793 1 86.81 112 LYS A O 1
ATOM 889 N N . LEU A 1 113 ? -11.945 -3.91 6.035 1 90.44 113 LEU A N 1
ATOM 890 C CA . LEU A 1 113 ? -10.836 -4.562 5.344 1 90.44 113 LEU A CA 1
ATOM 891 C C . LEU A 1 113 ? -10.039 -3.557 4.52 1 90.44 113 LEU A C 1
ATOM 893 O O . LEU A 1 113 ? -10.617 -2.736 3.805 1 90.44 113 LEU A O 1
ATOM 897 N N . ASN A 1 114 ? -8.734 -3.572 4.695 1 91.19 114 ASN A N 1
ATOM 898 C CA . ASN A 1 114 ? -7.895 -2.641 3.955 1 91.19 114 ASN A CA 1
ATOM 899 C C . ASN A 1 114 ? -7.062 -3.359 2.896 1 91.19 114 ASN A C 1
ATOM 901 O O . ASN A 1 114 ? -6.586 -4.473 3.125 1 91.19 114 ASN A O 1
ATOM 905 N N . THR A 1 115 ? -7.023 -2.709 1.775 1 96.19 115 THR A N 1
ATOM 906 C CA . THR A 1 115 ? -6.098 -3.148 0.738 1 96.19 115 THR A CA 1
ATOM 907 C C . THR A 1 115 ? -4.742 -2.463 0.896 1 96.19 115 THR A C 1
ATOM 909 O O . THR A 1 115 ? -4.664 -1.233 0.931 1 96.19 115 THR A O 1
ATOM 912 N N . VAL A 1 116 ? -3.758 -3.273 1.037 1 97.38 116 VAL A N 1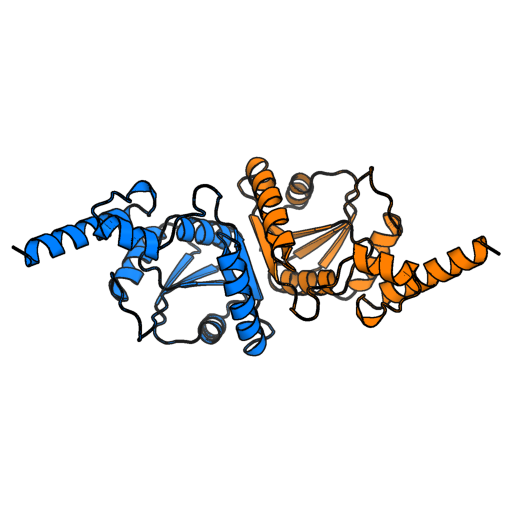
ATOM 913 C CA . VAL A 1 116 ? -2.383 -2.805 1.179 1 97.38 116 VAL A CA 1
ATOM 914 C C . VAL A 1 116 ? -1.622 -3.033 -0.126 1 97.38 116 VAL A C 1
ATOM 916 O O . VAL A 1 116 ? -1.556 -4.16 -0.624 1 97.38 116 VAL A O 1
ATOM 919 N N . LEU A 1 117 ? -1.048 -1.942 -0.591 1 98.12 117 LEU A N 1
ATOM 920 C CA . LEU A 1 117 ? -0.335 -2.033 -1.86 1 98.12 117 LEU A CA 1
ATOM 921 C C . LEU A 1 117 ? 1.173 -1.959 -1.644 1 98.12 117 LEU A C 1
ATOM 923 O O . LEU A 1 117 ? 1.65 -1.152 -0.843 1 98.12 117 LEU A O 1
ATOM 927 N N . LEU A 1 118 ? 1.871 -2.785 -2.348 1 97.62 118 LEU A N 1
ATOM 928 C CA . LEU A 1 118 ? 3.33 -2.77 -2.373 1 97.62 118 LEU A CA 1
ATOM 929 C C . LEU A 1 118 ? 3.846 -2.646 -3.803 1 97.62 118 LEU A C 1
ATOM 931 O O . LEU A 1 118 ? 3.289 -3.252 -4.723 1 97.62 118 LEU A O 1
ATOM 935 N N . PHE A 1 119 ? 4.895 -1.887 -3.93 1 95.81 119 PHE A N 1
ATOM 936 C CA . PHE A 1 119 ? 5.527 -1.8 -5.238 1 95.81 119 PHE A CA 1
ATOM 937 C C . PHE A 1 119 ? 6.359 -3.045 -5.523 1 95.81 119 PHE A C 1
ATOM 939 O O . PHE A 1 119 ? 7.023 -3.572 -4.629 1 95.81 119 PHE A O 1
ATOM 946 N N . THR A 1 120 ? 6.305 -3.441 -6.754 1 92.75 120 THR A N 1
ATOM 947 C CA . THR A 1 120 ? 7.344 -4.355 -7.211 1 92.75 120 THR A CA 1
ATOM 948 C C . THR A 1 120 ? 8.625 -3.598 -7.543 1 92.75 120 THR A C 1
ATOM 950 O O . THR A 1 120 ? 8.586 -2.4 -7.84 1 92.75 120 THR A O 1
ATOM 953 N N . ARG A 1 121 ? 9.734 -4.223 -7.508 1 88.62 121 ARG A N 1
ATOM 954 C CA . ARG A 1 121 ? 10.984 -3.586 -7.906 1 88.62 121 ARG A CA 1
ATOM 955 C C . ARG A 1 121 ? 10.945 -3.176 -9.375 1 88.62 121 ARG A C 1
ATOM 957 O O . ARG A 1 121 ? 10.391 -3.889 -10.211 1 88.62 121 ARG A O 1
ATOM 964 N N . PRO A 1 122 ? 11.617 -2.117 -9.57 1 85.88 122 PRO A N 1
ATOM 965 C CA . PRO A 1 122 ? 11.641 -1.66 -10.961 1 85.88 122 PRO A CA 1
ATOM 966 C C . PRO A 1 122 ? 12.141 -2.734 -11.922 1 85.88 122 PRO A C 1
ATOM 968 O O . PRO A 1 122 ? 11.625 -2.857 -13.039 1 85.88 122 PRO A O 1
ATOM 971 N N . GLU A 1 123 ? 13.109 -3.518 -11.531 1 88.38 123 GLU A N 1
ATOM 972 C CA . GLU A 1 123 ? 13.703 -4.551 -12.367 1 88.38 123 GLU A CA 1
ATOM 973 C C . GLU A 1 123 ? 12.727 -5.691 -12.625 1 88.38 123 GLU A C 1
ATOM 975 O O . GLU A 1 123 ? 12.914 -6.484 -13.547 1 88.38 123 GLU A O 1
ATOM 980 N N . ASP A 1 124 ? 11.625 -5.734 -11.883 1 91.44 124 ASP A N 1
ATOM 981 C CA . ASP A 1 124 ? 10.656 -6.812 -12.008 1 91.44 124 ASP A CA 1
ATOM 982 C C . ASP A 1 124 ? 9.305 -6.281 -12.484 1 91.44 124 ASP A C 1
ATOM 984 O O . ASP A 1 124 ? 8.336 -7.039 -12.594 1 91.44 124 ASP A O 1
ATOM 988 N N . SER A 1 125 ? 9.258 -5 -12.75 1 91.81 125 SER A N 1
ATOM 989 C CA . SER A 1 125 ? 7.988 -4.336 -13.023 1 91.81 125 SER A CA 1
ATOM 990 C C . SER A 1 125 ? 7.375 -4.824 -14.328 1 91.81 125 SER A C 1
ATOM 992 O O . SER A 1 125 ? 6.184 -4.625 -14.578 1 91.81 125 SER A O 1
ATOM 994 N N . PHE A 1 126 ? 8.164 -5.496 -15.188 1 92.62 126 PHE A N 1
ATOM 995 C CA . PHE A 1 126 ? 7.645 -5.945 -16.469 1 92.62 126 PHE A CA 1
ATOM 996 C C . PHE A 1 126 ? 7.203 -7.402 -16.406 1 92.62 126 PHE A C 1
ATOM 998 O O . PHE A 1 126 ? 6.645 -7.934 -17.359 1 92.62 126 PHE A O 1
ATOM 1005 N N . ILE A 1 127 ? 7.438 -8.047 -15.312 1 95.94 127 ILE A N 1
ATOM 1006 C CA . ILE A 1 127 ? 7.16 -9.477 -15.18 1 95.94 127 ILE A CA 1
ATOM 1007 C C . ILE A 1 127 ? 5.68 -9.688 -14.867 1 95.94 127 ILE A C 1
ATOM 1009 O O . ILE A 1 127 ? 5.145 -9.078 -13.938 1 95.94 127 ILE A O 1
ATOM 1013 N N . SER A 1 128 ? 5.035 -10.445 -15.625 1 95.31 128 SER A N 1
ATOM 1014 C CA . SER A 1 128 ? 3.666 -10.898 -15.383 1 95.31 128 SER A CA 1
ATOM 1015 C C . SER A 1 128 ? 3.49 -12.359 -15.766 1 95.31 128 SER A C 1
ATOM 1017 O O . SER A 1 128 ? 4.238 -12.891 -16.594 1 95.31 128 SER A O 1
ATOM 1019 N N . SER A 1 129 ? 2.512 -12.961 -15.141 1 95.94 129 SER A N 1
ATOM 1020 C CA . SER A 1 129 ? 2.25 -14.359 -15.469 1 95.94 129 SER A CA 1
ATOM 1021 C C . SER A 1 129 ? 1.93 -14.523 -16.953 1 95.94 129 SER A C 1
ATOM 1023 O O . SER A 1 129 ? 2.355 -15.5 -17.578 1 95.94 129 SER A O 1
ATOM 1025 N N . SER A 1 130 ? 1.106 -13.602 -17.484 1 94 130 SER A N 1
ATOM 1026 C CA . SER A 1 130 ? 0.748 -13.672 -18.906 1 94 130 SER A CA 1
ATOM 1027 C C . SER A 1 130 ? 1.985 -13.594 -19.797 1 94 130 SER A C 1
ATOM 1029 O O . SER A 1 130 ? 2.109 -14.359 -20.75 1 94 130 SER A O 1
ATOM 1031 N N . MET A 1 131 ? 2.91 -12.734 -19.484 1 94.62 131 MET A N 1
ATOM 1032 C CA . MET A 1 131 ? 4.137 -12.594 -20.266 1 94.62 131 MET A CA 1
ATOM 1033 C C . MET A 1 131 ? 5.012 -13.836 -20.141 1 94.62 131 MET A C 1
ATOM 1035 O O . MET A 1 131 ? 5.645 -14.258 -21.109 1 94.62 131 MET A O 1
ATOM 1039 N N . ILE A 1 132 ? 5.109 -14.406 -18.984 1 97.06 132 ILE A N 1
ATOM 1040 C CA . ILE A 1 132 ? 5.879 -15.625 -18.75 1 97.06 132 ILE A CA 1
ATOM 1041 C C . ILE A 1 132 ? 5.34 -16.75 -19.641 1 97.06 132 ILE A C 1
ATOM 1043 O O . ILE A 1 132 ? 6.102 -17.406 -20.344 1 97.06 132 ILE A O 1
ATOM 1047 N N . LYS A 1 133 ? 4.047 -16.938 -19.641 1 94.88 133 LYS A N 1
ATOM 1048 C CA . LYS A 1 133 ? 3.41 -17.984 -20.422 1 94.88 133 LYS A CA 1
ATOM 1049 C C . LYS A 1 133 ? 3.67 -17.781 -21.922 1 94.88 133 LYS A C 1
ATOM 1051 O O . LYS A 1 133 ? 3.994 -18.734 -22.625 1 94.88 133 LYS A O 1
ATOM 1056 N N . GLU A 1 134 ? 3.523 -16.562 -22.312 1 94.19 134 GLU A N 1
ATOM 1057 C CA . GLU A 1 134 ? 3.762 -16.234 -23.719 1 94.19 134 GLU A CA 1
ATOM 1058 C C . GLU A 1 134 ? 5.211 -16.516 -24.109 1 94.19 134 GLU A C 1
ATOM 1060 O O . GLU A 1 134 ? 5.473 -17.078 -25.172 1 94.19 134 GLU A O 1
ATOM 1065 N N . THR A 1 135 ? 6.105 -16.078 -23.312 1 95.62 135 THR A N 1
ATOM 1066 C CA . THR A 1 135 ? 7.531 -16.25 -23.594 1 95.62 135 THR A CA 1
ATOM 1067 C C . THR A 1 135 ? 7.891 -17.734 -23.672 1 95.62 135 THR A C 1
ATOM 1069 O O . THR A 1 135 ? 8.602 -18.156 -24.578 1 95.62 135 THR A O 1
ATOM 1072 N N . VAL A 1 136 ? 7.414 -18.469 -22.812 1 93.69 136 VAL A N 1
ATOM 1073 C CA . VAL A 1 136 ? 7.656 -19.906 -22.781 1 93.69 136 VAL A CA 1
ATOM 1074 C C . VAL A 1 136 ? 7.035 -20.547 -24.016 1 93.69 136 VAL A C 1
ATOM 1076 O O . VAL A 1 136 ? 7.629 -21.453 -24.625 1 93.69 136 VAL A O 1
ATOM 1079 N N . PHE A 1 137 ? 5.852 -20.125 -24.344 1 90.31 137 PHE A N 1
ATOM 1080 C CA . PHE A 1 137 ? 5.148 -20.656 -25.516 1 90.31 137 PHE A CA 1
ATOM 1081 C C . PHE A 1 137 ? 5.996 -20.5 -26.766 1 90.31 137 PHE A C 1
ATOM 1083 O O . PHE A 1 137 ? 6.008 -21.391 -27.625 1 90.31 137 PHE A O 1
ATOM 1090 N N . PHE A 1 138 ? 6.695 -19.453 -26.828 1 92.62 138 PHE A N 1
ATOM 1091 C CA . PHE A 1 138 ? 7.488 -19.172 -28.016 1 92.62 138 PHE A CA 1
ATOM 1092 C C . PHE A 1 138 ? 8.906 -19.703 -27.859 1 92.62 138 PHE A C 1
ATOM 1094 O O . PHE A 1 138 ? 9.773 -19.422 -28.688 1 92.62 138 PHE A O 1
ATOM 1101 N N . GLY A 1 139 ? 9.094 -20.375 -26.844 1 91.06 139 GLY A N 1
ATOM 1102 C CA . GLY A 1 139 ? 10.367 -21.047 -26.656 1 91.06 139 GLY A CA 1
ATOM 1103 C C . GLY A 1 139 ? 11.398 -20.203 -25.938 1 91.06 139 GLY A C 1
ATOM 1104 O O . GLY A 1 139 ? 12.586 -20.516 -25.922 1 91.06 139 GLY A O 1
ATOM 1105 N N . GLY A 1 140 ? 10.945 -19.109 -25.359 1 94.25 140 GLY A N 1
ATOM 1106 C CA . GLY A 1 140 ? 11.852 -18.25 -24.625 1 94.25 140 GLY A CA 1
ATOM 1107 C C . GLY A 1 140 ? 12.234 -18.797 -23.266 1 94.25 140 GLY A C 1
ATOM 1108 O O . GLY A 1 140 ? 11.438 -19.5 -22.625 1 94.25 140 GLY A O 1
ATOM 1109 N N . ASN A 1 141 ? 13.438 -18.453 -22.875 1 95.56 141 ASN A N 1
ATOM 1110 C CA . ASN A 1 141 ? 13.914 -18.828 -21.547 1 95.56 141 ASN A CA 1
ATOM 1111 C C . ASN A 1 141 ? 13.461 -17.828 -20.484 1 95.56 141 ASN A C 1
ATOM 1113 O O . ASN A 1 141 ? 13.781 -16.656 -20.562 1 95.56 141 ASN A O 1
ATOM 1117 N N . VAL A 1 142 ? 12.758 -18.281 -19.453 1 96.88 142 VAL A N 1
ATOM 1118 C CA . VAL A 1 142 ? 12.219 -17.391 -18.422 1 96.88 142 VAL A CA 1
ATOM 1119 C C . VAL A 1 142 ? 12.781 -17.766 -17.062 1 96.88 142 VAL A C 1
ATOM 1121 O O . VAL A 1 142 ? 12.242 -17.359 -16.031 1 96.88 142 VAL A O 1
ATOM 1124 N N . SER A 1 143 ? 13.852 -18.484 -16.953 1 96.94 143 SER A N 1
ATOM 1125 C CA . SER A 1 143 ? 14.359 -19.062 -15.711 1 96.94 143 SER A CA 1
ATOM 1126 C C . SER A 1 143 ? 14.758 -17.984 -14.719 1 96.94 143 SER A C 1
ATOM 1128 O O . SER A 1 143 ? 14.695 -18.203 -13.5 1 96.94 143 SER A O 1
ATOM 1130 N N . THR A 1 144 ? 15.125 -16.828 -15.203 1 96.38 144 THR A N 1
ATOM 1131 C CA . THR A 1 144 ? 15.57 -15.758 -14.32 1 96.38 144 THR A CA 1
ATOM 1132 C C . THR A 1 144 ? 14.391 -14.914 -13.859 1 96.38 144 THR A C 1
ATOM 1134 O O . THR A 1 144 ? 14.531 -14.055 -12.984 1 96.38 144 THR A O 1
ATOM 1137 N N . LEU A 1 145 ? 13.219 -15.141 -14.352 1 97.5 145 LEU A N 1
ATOM 1138 C CA . LEU A 1 145 ? 12.062 -14.289 -14.109 1 97.5 145 LEU A CA 1
ATOM 1139 C C . LEU A 1 145 ? 11.078 -14.961 -13.164 1 97.5 145 LEU A C 1
ATOM 1141 O O . LEU A 1 145 ? 10.117 -14.336 -12.711 1 97.5 145 LEU A O 1
ATOM 1145 N N . VAL A 1 146 ? 11.336 -16.266 -12.891 1 98.38 146 VAL A N 1
ATOM 1146 C CA . VAL A 1 146 ? 10.477 -17.031 -12.008 1 98.38 146 VAL A CA 1
ATOM 1147 C C . VAL A 1 146 ? 11.32 -17.781 -10.977 1 98.38 146 VAL A C 1
ATOM 1149 O O . VAL A 1 146 ? 12.516 -17.984 -11.18 1 98.38 146 VAL A O 1
ATOM 1152 N N . PRO A 1 147 ? 10.656 -18.109 -9.844 1 98.19 147 PRO A N 1
ATOM 1153 C CA . PRO A 1 147 ? 11.391 -18.938 -8.883 1 98.19 147 PRO A CA 1
ATOM 1154 C C . PRO A 1 147 ? 11.828 -20.281 -9.469 1 98.19 147 PRO A C 1
ATOM 1156 O O . PRO A 1 147 ? 11.18 -20.797 -10.375 1 98.19 147 PRO A O 1
ATOM 1159 N N . LYS A 1 148 ? 12.836 -20.828 -8.875 1 97.81 148 LYS A N 1
ATOM 1160 C CA . LYS A 1 148 ? 13.492 -22.031 -9.398 1 97.81 148 LYS A CA 1
ATOM 1161 C C . LYS A 1 148 ? 12.492 -23.172 -9.555 1 97.81 148 LYS A C 1
ATOM 1163 O O . LYS A 1 148 ? 12.453 -23.828 -10.602 1 97.81 148 LYS A O 1
ATOM 1168 N N . PRO A 1 149 ? 11.664 -23.438 -8.531 1 98.19 149 PRO A N 1
ATOM 1169 C CA . PRO A 1 149 ? 10.703 -24.531 -8.711 1 98.19 149 PRO A CA 1
ATOM 1170 C C . PRO A 1 149 ? 9.742 -24.297 -9.875 1 98.19 149 PRO A C 1
ATOM 1172 O O . PRO A 1 149 ? 9.32 -25.25 -10.523 1 98.19 149 PRO A O 1
ATOM 1175 N N . VAL A 1 150 ? 9.422 -23.141 -10.109 1 98.5 150 VAL A N 1
ATOM 1176 C CA . VAL A 1 150 ? 8.5 -22.797 -11.188 1 98.5 150 VAL A CA 1
ATOM 1177 C C . VAL A 1 150 ? 9.195 -22.969 -12.539 1 98.5 150 VAL A C 1
ATOM 1179 O O . VAL A 1 150 ? 8.594 -23.484 -13.484 1 98.5 150 VAL A O 1
ATOM 1182 N N . ALA A 1 151 ? 10.438 -22.5 -12.617 1 97.88 151 ALA A N 1
ATOM 1183 C CA . ALA A 1 151 ? 11.211 -22.703 -13.844 1 97.88 151 ALA A CA 1
ATOM 1184 C C . ALA A 1 151 ? 11.266 -24.172 -14.234 1 97.88 151 ALA A C 1
ATOM 1186 O O . ALA A 1 151 ? 11.062 -24.516 -15.398 1 97.88 151 ALA A O 1
ATOM 1187 N N . ALA A 1 152 ? 11.539 -24.969 -13.297 1 97.38 152 ALA A N 1
ATOM 1188 C CA . ALA A 1 152 ? 11.609 -26.406 -13.531 1 97.38 152 ALA A CA 1
ATOM 1189 C C . ALA A 1 152 ? 10.266 -26.953 -14.023 1 97.38 152 ALA A C 1
ATOM 1191 O O . ALA A 1 152 ? 10.219 -27.766 -14.953 1 97.38 152 ALA A O 1
ATOM 1192 N N . ALA A 1 153 ? 9.188 -26.531 -13.414 1 97.5 153 ALA A N 1
ATOM 1193 C CA . ALA A 1 153 ? 7.852 -26.984 -13.781 1 97.5 153 ALA A CA 1
ATOM 1194 C C . ALA A 1 153 ? 7.492 -26.547 -15.195 1 97.5 153 ALA A C 1
ATOM 1196 O O . ALA A 1 153 ? 6.859 -27.297 -15.945 1 97.5 153 ALA A O 1
ATOM 1197 N N . LEU A 1 154 ? 7.836 -25.312 -15.523 1 96.94 154 LEU A N 1
ATOM 1198 C CA . LEU A 1 154 ? 7.566 -24.797 -16.859 1 96.94 154 LEU A CA 1
ATOM 1199 C C . LEU A 1 154 ? 8.312 -25.609 -17.922 1 96.94 154 LEU A C 1
ATOM 1201 O O . LEU A 1 154 ? 7.762 -25.906 -18.984 1 96.94 154 LEU A O 1
ATOM 1205 N N . GLU A 1 155 ? 9.539 -25.906 -17.641 1 93.75 155 GLU A N 1
ATOM 1206 C CA . GLU A 1 155 ? 10.336 -26.734 -18.547 1 93.75 155 GLU A CA 1
ATOM 1207 C C . GLU A 1 155 ? 9.703 -28.094 -18.75 1 93.75 155 GLU A C 1
ATOM 1209 O O . GLU A 1 155 ? 9.672 -28.609 -19.875 1 93.75 155 GLU A O 1
ATOM 1214 N N . GLU A 1 156 ? 9.289 -28.656 -17.688 1 93.12 156 GLU A N 1
ATOM 1215 C CA . GLU A 1 156 ? 8.648 -29.953 -17.766 1 93.12 156 GLU A CA 1
ATOM 1216 C C . GLU A 1 156 ? 7.375 -29.906 -18.609 1 93.12 156 GLU A C 1
ATOM 1218 O O . GLU A 1 156 ? 7.094 -30.828 -19.375 1 93.12 156 GLU A O 1
ATOM 1223 N N . LYS A 1 157 ? 6.586 -28.891 -18.391 1 90.06 157 LYS A N 1
ATOM 1224 C CA . LYS A 1 157 ? 5.359 -28.719 -19.156 1 90.06 157 LYS A CA 1
ATOM 1225 C C . LYS A 1 157 ? 5.66 -28.625 -20.656 1 90.06 157 LYS A C 1
ATOM 1227 O O . LYS A 1 157 ? 4.914 -29.156 -21.484 1 90.06 157 LYS A O 1
ATOM 1232 N N . LEU A 1 158 ? 6.629 -27.906 -21.016 1 86.5 158 LEU A N 1
ATOM 1233 C CA . LEU A 1 158 ? 7.031 -27.734 -22.406 1 86.5 158 LEU A CA 1
ATOM 1234 C C . LEU A 1 158 ? 7.484 -29.062 -23.016 1 86.5 158 LEU A C 1
ATOM 1236 O O . LEU A 1 158 ? 7.168 -29.359 -24.172 1 86.5 158 LEU A O 1
ATOM 1240 N N . ARG A 1 159 ? 8.211 -29.734 -22.234 1 85.44 159 ARG A N 1
ATOM 1241 C CA . ARG A 1 159 ? 8.695 -31.031 -22.703 1 85.44 159 ARG A CA 1
ATOM 1242 C C . ARG A 1 159 ? 7.535 -31.984 -23 1 85.44 159 ARG A C 1
ATOM 1244 O O . ARG A 1 159 ? 7.555 -32.719 -23.984 1 85.44 159 ARG A O 1
ATOM 1251 N N . ASN A 1 160 ? 6.57 -31.969 -22.141 1 85.88 160 ASN A N 1
ATOM 1252 C CA . ASN A 1 160 ? 5.41 -32.844 -22.297 1 85.88 160 ASN A CA 1
ATOM 1253 C C . ASN A 1 160 ? 4.566 -32.438 -23.5 1 85.88 160 ASN A C 1
ATOM 1255 O O . ASN A 1 160 ? 3.969 -33.312 -24.156 1 85.88 160 ASN A O 1
ATOM 1259 N N . GLN A 1 161 ? 4.461 -31.219 -23.781 1 80 161 GLN A N 1
ATOM 1260 C CA . GLN A 1 161 ? 3.705 -30.75 -24.938 1 80 161 GLN A CA 1
ATOM 1261 C C . GLN A 1 161 ? 4.387 -31.141 -26.25 1 80 161 GLN A C 1
ATOM 1263 O O . GLN A 1 161 ? 3.719 -31.469 -27.219 1 80 161 GLN A O 1
ATOM 1268 N N . ASN A 1 162 ? 5.656 -31.078 -26.219 1 78.25 162 ASN A N 1
ATOM 1269 C CA . ASN A 1 162 ? 6.422 -31.453 -27.406 1 78.25 162 ASN A CA 1
ATOM 1270 C C . ASN A 1 162 ? 6.34 -32.938 -27.672 1 78.25 162 ASN A C 1
ATOM 1272 O O . ASN A 1 162 ? 6.355 -33.375 -28.828 1 78.25 162 ASN A O 1
ATOM 1276 N N . ASN A 1 163 ? 6.211 -33.656 -26.625 1 79.06 163 ASN A N 1
ATOM 1277 C CA . ASN A 1 163 ? 6.105 -35.125 -26.766 1 79.06 163 ASN A CA 1
ATOM 1278 C C . ASN A 1 163 ? 4.719 -35.531 -27.25 1 79.06 163 ASN A C 1
ATOM 1280 O O . ASN A 1 163 ? 4.574 -36.562 -27.922 1 79.06 163 ASN A O 1
ATOM 1284 N N . GLU A 1 164 ? 3.775 -34.875 -26.906 1 71.12 164 GLU A N 1
ATOM 1285 C CA . GLU A 1 164 ? 2.422 -35.188 -27.359 1 71.12 164 GLU A CA 1
ATOM 1286 C C . GLU A 1 164 ? 2.23 -34.812 -28.828 1 71.12 164 GLU A C 1
ATOM 1288 O O . GLU A 1 164 ? 1.395 -35.406 -29.516 1 71.12 164 GLU A O 1
ATOM 1293 N N . GLU A 1 165 ? 2.791 -33.844 -29.297 1 66.19 165 GLU A N 1
ATOM 1294 C CA . GLU A 1 165 ? 2.697 -33.438 -30.703 1 66.19 165 GLU A CA 1
ATOM 1295 C C . GLU A 1 165 ? 3.551 -34.312 -31.594 1 66.19 165 GLU A C 1
ATOM 1297 O O . GLU A 1 165 ? 3.299 -34.438 -32.781 1 66.19 165 GLU A O 1
ATOM 1302 N N . LYS A 1 166 ? 4.461 -35.281 -31.125 1 56.75 166 LYS A N 1
ATOM 1303 C CA . LYS A 1 166 ? 5.188 -36.281 -31.938 1 56.75 166 LYS A CA 1
ATOM 1304 C C . LYS A 1 166 ? 4.473 -37.625 -31.953 1 56.75 166 LYS A C 1
ATOM 1306 O O . LYS A 1 166 ? 3.898 -38.031 -30.938 1 56.75 166 LYS A O 1
ATOM 1311 N N . MET B 1 1 ? 5.07 -7.523 16.641 1 63.38 1 MET B N 1
ATOM 1312 C CA . MET B 1 1 ? 4.062 -6.523 16.297 1 63.38 1 MET B CA 1
ATOM 1313 C C . MET B 1 1 ? 4.711 -5.301 15.656 1 63.38 1 MET B C 1
ATOM 1315 O O . MET B 1 1 ? 5.848 -4.953 15.977 1 63.38 1 MET B O 1
ATOM 1319 N N . THR B 1 2 ? 4.289 -4.883 14.352 1 87.19 2 THR B N 1
ATOM 1320 C CA . THR B 1 2 ? 5.086 -3.98 13.531 1 87.19 2 THR B CA 1
ATOM 1321 C C . THR B 1 2 ? 4.59 -2.543 13.664 1 87.19 2 THR B C 1
ATOM 1323 O O . THR B 1 2 ? 3.383 -2.305 13.773 1 87.19 2 THR B O 1
ATOM 1326 N N . LYS B 1 3 ? 5.48 -1.644 14.023 1 95.25 3 LYS B N 1
ATOM 1327 C CA . LYS B 1 3 ? 5.242 -0.204 14.016 1 95.25 3 LYS B CA 1
ATOM 1328 C C . LYS B 1 3 ? 5.418 0.372 12.609 1 95.25 3 LYS B C 1
ATOM 1330 O O . LYS B 1 3 ? 6.098 -0.221 11.773 1 95.25 3 LYS B O 1
ATOM 1335 N N . ALA B 1 4 ? 4.723 1.48 12.414 1 97.19 4 ALA B N 1
ATOM 1336 C CA . ALA B 1 4 ? 4.863 2.162 11.133 1 97.19 4 ALA B CA 1
ATOM 1337 C C . ALA B 1 4 ? 4.898 3.676 11.312 1 97.19 4 ALA B C 1
ATOM 1339 O O . ALA B 1 4 ? 4.535 4.188 12.375 1 97.19 4 ALA B O 1
ATOM 1340 N N . ILE B 1 5 ? 5.402 4.34 10.312 1 98.44 5 ILE B N 1
ATOM 1341 C CA . ILE B 1 5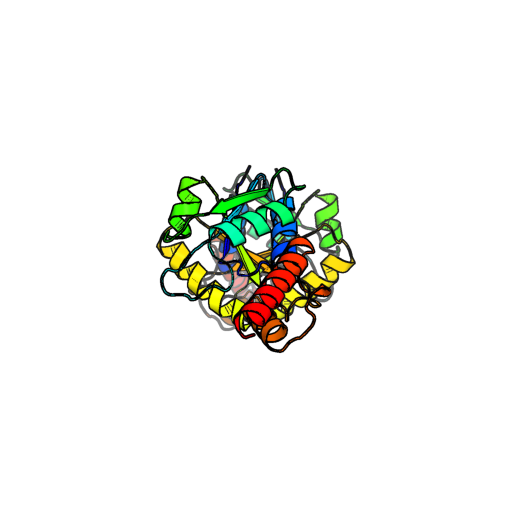 ? 5.363 5.797 10.312 1 98.44 5 ILE B CA 1
ATOM 1342 C C . ILE B 1 5 ? 4.566 6.297 9.109 1 98.44 5 ILE B C 1
ATOM 1344 O O . ILE B 1 5 ? 4.539 5.645 8.062 1 98.44 5 ILE B O 1
ATOM 1348 N N . PHE B 1 6 ? 3.883 7.383 9.266 1 98.75 6 PHE B N 1
ATOM 1349 C CA . PHE B 1 6 ? 3.23 8.156 8.211 1 98.75 6 PHE B CA 1
ATOM 1350 C C . PHE B 1 6 ? 3.779 9.578 8.172 1 98.75 6 PHE B C 1
ATOM 1352 O O . PHE B 1 6 ? 3.225 10.484 8.797 1 98.75 6 PHE B O 1
ATOM 1359 N N . PRO B 1 7 ? 4.836 9.742 7.352 1 98.25 7 PRO B N 1
ATOM 1360 C CA . PRO B 1 7 ? 5.492 11.047 7.309 1 98.25 7 PRO B CA 1
ATOM 1361 C C . PRO B 1 7 ? 4.836 12.008 6.32 1 98.25 7 PRO B C 1
ATOM 1363 O O . PRO B 1 7 ? 4.312 11.578 5.289 1 98.25 7 PRO B O 1
ATOM 1366 N N . GLY B 1 8 ? 4.84 13.258 6.645 1 96.38 8 GLY B N 1
ATOM 1367 C CA . GLY B 1 8 ? 4.332 14.312 5.781 1 96.38 8 GLY B CA 1
ATOM 1368 C C . GLY B 1 8 ? 4.5 15.695 6.371 1 96.38 8 GLY B C 1
ATOM 1369 O O . GLY B 1 8 ? 4.883 15.844 7.535 1 96.38 8 GLY B O 1
ATOM 1370 N N . SER B 1 9 ? 4.285 16.688 5.543 1 95.69 9 SER B N 1
ATOM 1371 C CA . SER B 1 9 ? 4.316 18.062 6.027 1 95.69 9 SER B CA 1
ATOM 1372 C C . SER B 1 9 ? 3.031 18.422 6.766 1 95.69 9 SER B C 1
ATOM 1374 O O . SER B 1 9 ? 3.057 19.172 7.738 1 95.69 9 SER B O 1
ATOM 1376 N N . PHE B 1 10 ? 1.861 17.969 6.266 1 97.38 10 PHE B N 1
ATOM 1377 C CA . PHE B 1 10 ? 0.545 18.156 6.867 1 97.38 10 PHE B CA 1
ATOM 1378 C C . PHE B 1 10 ? 0.248 19.641 7.07 1 97.38 10 PHE B C 1
ATOM 1380 O O . PHE B 1 10 ? -0.116 20.062 8.172 1 97.38 10 PHE B O 1
ATOM 1387 N N . ASP B 1 11 ? 0.333 20.359 5.965 1 97 11 ASP B N 1
ATOM 1388 C CA . ASP B 1 11 ? 0.143 21.812 6.004 1 97 11 ASP B CA 1
ATOM 1389 C C . ASP B 1 11 ? -0.992 22.234 5.078 1 97 11 ASP B C 1
ATOM 1391 O O . ASP B 1 11 ? -0.758 22.906 4.07 1 97 11 ASP B O 1
ATOM 1395 N N . PRO B 1 12 ? -2.145 22.016 5.387 1 97.62 12 PRO B N 1
ATOM 1396 C CA . PRO B 1 12 ? -2.561 21.375 6.633 1 97.62 12 PRO B CA 1
ATOM 1397 C C . PRO B 1 12 ? -2.871 19.891 6.449 1 97.62 12 PRO B C 1
ATOM 1399 O O . PRO B 1 12 ? -2.871 19.391 5.32 1 97.62 12 PRO B O 1
ATOM 1402 N N . ILE B 1 13 ? -3.08 19.172 7.535 1 98.19 13 ILE B N 1
ATOM 1403 C CA . ILE B 1 13 ? -3.611 17.828 7.492 1 98.19 13 ILE B CA 1
ATOM 1404 C C . ILE B 1 13 ? -5.035 17.844 6.938 1 98.19 13 ILE B C 1
ATOM 1406 O O . ILE B 1 13 ? -5.832 18.719 7.293 1 98.19 13 ILE B O 1
ATOM 1410 N N . THR B 1 14 ? -5.375 16.984 6.012 1 98.12 14 THR B N 1
ATOM 1411 C CA . THR B 1 14 ? -6.66 16.938 5.32 1 98.12 14 THR B CA 1
ATOM 1412 C C . THR B 1 14 ? -7.438 15.688 5.703 1 98.12 14 THR B C 1
ATOM 1414 O O . THR B 1 14 ? -6.918 14.82 6.41 1 98.12 14 THR B O 1
ATOM 1417 N N . ASN B 1 15 ? -8.688 15.602 5.242 1 97.31 15 ASN B N 1
ATOM 1418 C CA . ASN B 1 15 ? -9.461 14.383 5.438 1 97.31 15 ASN B CA 1
ATOM 1419 C C . ASN B 1 15 ? -8.82 13.195 4.723 1 97.31 15 ASN B C 1
ATOM 1421 O O . ASN B 1 15 ? -8.922 12.062 5.191 1 97.31 15 ASN B O 1
ATOM 1425 N N . GLY B 1 16 ? -8.188 13.484 3.58 1 96.31 16 GLY B N 1
ATOM 1426 C CA . GLY B 1 16 ? -7.461 12.43 2.883 1 96.31 16 GLY B CA 1
ATOM 1427 C C . GLY B 1 16 ? -6.359 11.812 3.721 1 96.31 16 GLY B C 1
ATOM 1428 O O . GLY B 1 16 ? -6.23 10.586 3.781 1 96.31 16 GLY B O 1
ATOM 1429 N N . HIS B 1 17 ? -5.59 12.695 4.367 1 97.75 17 HIS B N 1
ATOM 1430 C CA . HIS B 1 17 ? -4.562 12.195 5.277 1 97.75 17 HIS B CA 1
ATOM 1431 C C . HIS B 1 17 ? -5.18 11.375 6.402 1 97.75 17 HIS B C 1
ATOM 1433 O O . HIS B 1 17 ? -4.695 10.281 6.715 1 97.75 17 HIS B O 1
ATOM 1439 N N . ALA B 1 18 ? -6.195 11.922 6.988 1 97 18 ALA B N 1
ATOM 1440 C CA . ALA B 1 18 ? -6.82 11.289 8.148 1 97 18 ALA B CA 1
ATOM 1441 C C . ALA B 1 18 ? -7.324 9.891 7.812 1 97 18 ALA B C 1
ATOM 1443 O O . ALA B 1 18 ? -7.195 8.969 8.617 1 97 18 ALA B O 1
ATOM 1444 N N . GLU B 1 19 ? -7.891 9.766 6.676 1 95 19 GLU B N 1
ATOM 1445 C CA . GLU B 1 19 ? -8.391 8.469 6.238 1 95 19 GLU B CA 1
ATOM 1446 C C . GLU B 1 19 ? -7.27 7.441 6.152 1 95 19 GLU B C 1
ATOM 1448 O O . GLU B 1 19 ? -7.43 6.301 6.586 1 95 19 GLU B O 1
ATOM 1453 N N . VAL B 1 20 ? -6.184 7.801 5.57 1 96.69 20 VAL B N 1
ATOM 1454 C CA . VAL B 1 20 ? -5.031 6.918 5.41 1 96.69 20 VAL B CA 1
ATOM 1455 C C . VAL B 1 20 ? -4.473 6.543 6.781 1 96.69 20 VAL B C 1
ATOM 1457 O O . VAL B 1 20 ? -4.164 5.375 7.035 1 96.69 20 VAL B O 1
ATOM 1460 N N . VAL B 1 21 ? -4.375 7.504 7.641 1 97.69 21 VAL B N 1
ATOM 1461 C CA . VAL B 1 21 ? -3.855 7.285 8.984 1 97.69 21 VAL B CA 1
ATOM 1462 C C . VAL B 1 21 ? -4.75 6.301 9.734 1 97.69 21 VAL B C 1
ATOM 1464 O O . VAL B 1 21 ? -4.258 5.363 10.367 1 97.69 21 VAL B O 1
ATOM 1467 N N . GLU B 1 22 ? -6.008 6.508 9.641 1 94.88 22 GLU B N 1
ATOM 1468 C CA . GLU B 1 22 ? -6.957 5.637 10.328 1 94.88 22 GLU B CA 1
ATOM 1469 C C . GLU B 1 22 ? -6.879 4.207 9.805 1 94.88 22 GLU B C 1
ATOM 1471 O O . GLU B 1 22 ? -6.898 3.254 10.586 1 94.88 22 GLU B O 1
ATOM 1476 N N . ALA B 1 23 ? -6.82 4.051 8.539 1 93.44 23 ALA B N 1
ATOM 1477 C CA . ALA B 1 23 ? -6.688 2.727 7.934 1 93.44 23 ALA B CA 1
ATOM 1478 C C . ALA B 1 23 ? -5.402 2.043 8.383 1 93.44 23 ALA B C 1
ATOM 1480 O O . ALA B 1 23 ? -5.414 0.868 8.758 1 93.44 23 ALA B O 1
ATOM 1481 N N . ALA B 1 24 ? -4.297 2.793 8.336 1 95.5 24 ALA B N 1
ATOM 1482 C CA . ALA B 1 24 ? -3.004 2.252 8.742 1 95.5 24 ALA B CA 1
ATOM 1483 C C . ALA B 1 24 ? -3.02 1.849 10.219 1 95.5 24 ALA B C 1
ATOM 1485 O O . ALA B 1 24 ? -2.463 0.812 10.586 1 95.5 24 ALA B O 1
ATOM 1486 N N . ALA B 1 25 ? -3.656 2.625 11.023 1 94.88 25 ALA B N 1
ATOM 1487 C CA . ALA B 1 25 ? -3.691 2.387 12.469 1 94.88 25 ALA B CA 1
ATOM 1488 C C . ALA B 1 25 ? -4.395 1.07 12.789 1 94.88 25 ALA B C 1
ATOM 1490 O O . ALA B 1 25 ? -4.152 0.469 13.836 1 94.88 25 ALA B O 1
ATOM 1491 N N . ARG B 1 26 ? -5.199 0.595 11.914 1 89.75 26 ARG B N 1
ATOM 1492 C CA . ARG B 1 26 ? -5.898 -0.669 12.117 1 89.75 26 ARG B CA 1
ATOM 1493 C C . ARG B 1 26 ? -4.984 -1.854 11.836 1 89.75 26 ARG B C 1
ATOM 1495 O O . ARG B 1 26 ? -5.25 -2.973 12.281 1 89.75 26 ARG B O 1
ATOM 1502 N N . MET B 1 27 ? -3.932 -1.626 11.195 1 89.88 27 MET B N 1
ATOM 1503 C CA . MET B 1 27 ? -3.096 -2.723 10.719 1 89.88 27 MET B CA 1
ATOM 1504 C C . MET B 1 27 ? -1.806 -2.818 11.531 1 89.88 27 MET B C 1
ATOM 1506 O O . MET B 1 27 ? -1.182 -3.879 11.594 1 89.88 27 MET B O 1
ATOM 1510 N N . PHE B 1 28 ? -1.402 -1.71 12.117 1 92.81 28 PHE B N 1
ATOM 1511 C CA . PHE B 1 28 ? -0.133 -1.672 12.836 1 92.81 28 PHE B CA 1
ATOM 1512 C C . PHE B 1 28 ? -0.362 -1.495 14.328 1 92.81 28 PHE B C 1
ATOM 1514 O O . PHE B 1 28 ? -1.353 -0.891 14.742 1 92.81 28 PHE B O 1
ATOM 1521 N N . GLU B 1 29 ? 0.56 -2.041 15.094 1 93.06 29 GLU B N 1
ATOM 1522 C CA . GLU B 1 29 ? 0.488 -1.915 16.547 1 93.06 29 GLU B CA 1
ATOM 1523 C C . GLU B 1 29 ? 0.548 -0.453 16.969 1 93.06 29 GLU B C 1
ATOM 1525 O O . GLU B 1 29 ? -0.159 -0.042 17.906 1 93.06 29 GLU B O 1
ATOM 1530 N N . LYS B 1 30 ? 1.418 0.207 16.344 1 96.75 30 LYS B N 1
ATOM 1531 C CA . LYS B 1 30 ? 1.622 1.633 16.594 1 96.75 30 LYS B CA 1
ATOM 1532 C C . LYS B 1 30 ? 1.876 2.377 15.281 1 96.75 30 LYS B C 1
ATOM 1534 O O . LYS B 1 30 ? 2.627 1.902 14.422 1 96.75 30 LYS B O 1
ATOM 1539 N N . LEU B 1 31 ? 1.213 3.465 15.133 1 98 31 LEU B N 1
ATOM 1540 C CA . LEU B 1 31 ? 1.437 4.328 13.984 1 98 31 LEU B CA 1
ATOM 1541 C C . LEU B 1 31 ? 1.917 5.707 14.422 1 98 31 LEU B C 1
ATOM 1543 O O . LEU B 1 31 ? 1.243 6.387 15.203 1 98 31 LEU B O 1
ATOM 1547 N N . TYR B 1 32 ? 3.086 6.098 13.945 1 98.81 32 TYR B N 1
ATOM 1548 C CA . TYR B 1 32 ? 3.582 7.449 14.18 1 98.81 32 TYR B CA 1
ATOM 1549 C C . TYR B 1 32 ? 3.238 8.359 13.008 1 98.81 32 TYR B C 1
ATOM 1551 O O . TYR B 1 32 ? 3.664 8.117 11.875 1 98.81 32 TYR B O 1
ATOM 1559 N N . VAL B 1 33 ? 2.406 9.312 13.258 1 98.88 33 VAL B N 1
ATOM 1560 C CA . VAL B 1 33 ? 2.256 10.406 12.305 1 98.88 33 VAL B CA 1
ATOM 1561 C C . VAL B 1 33 ? 3.387 11.414 12.492 1 98.88 33 VAL B C 1
ATOM 1563 O O . VAL B 1 33 ? 3.494 12.047 13.539 1 98.88 33 VAL B O 1
ATOM 1566 N N . VAL B 1 34 ? 4.219 11.578 11.484 1 98.75 34 VAL B N 1
ATOM 1567 C CA . VAL B 1 34 ? 5.465 12.32 11.656 1 98.75 34 VAL B CA 1
ATOM 1568 C C . VAL B 1 34 ? 5.395 13.625 10.875 1 98.75 34 VAL B C 1
ATOM 1570 O O . VAL B 1 34 ? 5.395 13.625 9.641 1 98.75 34 VAL B O 1
ATOM 1573 N N . ILE B 1 35 ? 5.434 14.719 11.602 1 98.19 35 ILE B N 1
ATOM 1574 C CA . ILE B 1 35 ? 5.469 16.047 10.984 1 98.19 35 ILE B CA 1
ATOM 1575 C C . ILE B 1 35 ? 6.891 16.359 10.523 1 98.19 35 ILE B C 1
ATOM 1577 O O . ILE B 1 35 ? 7.77 16.641 11.352 1 98.19 35 ILE B O 1
ATOM 1581 N N . MET B 1 36 ? 7.012 16.297 9.203 1 95.81 36 MET B N 1
ATOM 1582 C CA . MET B 1 36 ? 8.312 16.609 8.609 1 95.81 36 MET B CA 1
ATOM 1583 C C . MET B 1 36 ? 8.367 18.062 8.156 1 95.81 36 MET B C 1
ATOM 1585 O O . MET B 1 36 ? 7.336 18.688 7.934 1 95.81 36 MET B O 1
ATOM 1589 N N . THR B 1 37 ? 9.594 18.578 8.148 1 89 37 THR B N 1
ATOM 1590 C CA . THR B 1 37 ? 9.758 19.953 7.711 1 89 37 THR B CA 1
ATOM 1591 C C . THR B 1 37 ? 10.906 20.078 6.711 1 89 37 THR B C 1
ATOM 1593 O O . THR B 1 37 ? 11.953 19.438 6.879 1 89 37 THR B O 1
ATOM 1596 N N . ASN B 1 38 ? 10.492 20.703 5.676 1 76.75 38 ASN B N 1
ATOM 1597 C CA . ASN B 1 38 ? 11.5 21.125 4.707 1 76.75 38 ASN B CA 1
ATOM 1598 C C . ASN B 1 38 ? 11.852 22.594 4.875 1 76.75 38 ASN B C 1
ATOM 1600 O O . ASN B 1 38 ? 10.969 23.453 4.828 1 76.75 38 ASN B O 1
ATOM 1604 N N . THR B 1 39 ? 13.102 22.828 5.07 1 72.25 39 THR B N 1
ATOM 1605 C CA . THR B 1 39 ? 13.562 24.172 5.406 1 72.25 39 THR B CA 1
ATOM 1606 C C . THR B 1 39 ? 13.32 25.125 4.246 1 72.25 39 THR B C 1
ATOM 1608 O O . THR B 1 39 ? 13.289 26.344 4.434 1 72.25 39 THR B O 1
ATOM 1611 N N . SER B 1 40 ? 13.141 24.609 3.184 1 71.69 40 SER B N 1
ATOM 1612 C CA . SER B 1 40 ? 13.07 25.469 2 1 71.69 40 SER B CA 1
ATOM 1613 C C . SER B 1 40 ? 11.625 25.812 1.664 1 71.69 40 SER B C 1
ATOM 1615 O O . SER B 1 40 ? 11.375 26.656 0.792 1 71.69 40 SER B O 1
ATOM 1617 N N . LYS B 1 41 ? 10.695 25.359 2.443 1 75.5 41 LYS B N 1
ATOM 1618 C CA . LYS B 1 41 ? 9.305 25.547 2.027 1 75.5 41 LYS B CA 1
ATOM 1619 C C . LYS B 1 41 ? 8.609 26.594 2.896 1 75.5 41 LYS B C 1
ATOM 1621 O O . LYS B 1 41 ? 8.906 26.703 4.086 1 75.5 41 LYS B O 1
ATOM 1626 N N . LYS B 1 42 ? 7.773 27.391 2.221 1 83.19 42 LYS B N 1
ATOM 1627 C CA . LYS B 1 42 ? 6.891 28.328 2.928 1 83.19 42 LYS B CA 1
ATOM 1628 C C . LYS B 1 42 ? 5.621 27.625 3.396 1 83.19 42 LYS B C 1
ATOM 1630 O O . LYS B 1 42 ? 4.793 27.219 2.578 1 83.19 42 LYS B O 1
ATOM 1635 N N . TYR B 1 43 ? 5.438 27.531 4.691 1 90.69 43 TYR B N 1
ATOM 1636 C CA . TYR B 1 43 ? 4.301 26.828 5.277 1 90.69 43 TYR B CA 1
ATOM 1637 C C . TYR B 1 43 ? 3.24 27.797 5.762 1 90.69 43 TYR B C 1
ATOM 1639 O O . TYR B 1 43 ? 3.564 28.875 6.277 1 90.69 43 TYR B O 1
ATOM 1647 N N . LEU B 1 44 ? 1.988 27.516 5.496 1 93.56 44 LEU B N 1
ATOM 1648 C CA . LEU B 1 44 ? 0.877 28.266 6.066 1 93.56 44 LEU B CA 1
ATOM 1649 C C . LEU B 1 44 ? 0.898 28.203 7.59 1 93.56 44 LEU B C 1
ATOM 1651 O O . LEU B 1 44 ? 0.684 29.203 8.266 1 93.56 44 LEU B O 1
ATOM 1655 N N . PHE B 1 45 ? 1.045 26.984 8.148 1 95.38 45 PHE B N 1
ATOM 1656 C CA . PHE B 1 45 ? 1.188 26.75 9.578 1 95.38 45 PHE B CA 1
ATOM 1657 C C . PHE B 1 45 ? 2.637 26.422 9.93 1 95.38 45 PHE B C 1
ATOM 1659 O O . PHE B 1 45 ? 3.318 25.719 9.188 1 95.38 45 PHE B O 1
ATOM 1666 N N . ASP B 1 46 ? 3.1 26.953 11.039 1 93.38 46 ASP B N 1
ATOM 1667 C CA . ASP B 1 46 ? 4.453 26.578 11.43 1 93.38 46 ASP B CA 1
ATOM 1668 C C . ASP B 1 46 ? 4.492 25.172 12.008 1 93.38 46 ASP B C 1
ATOM 1670 O O . ASP B 1 46 ? 3.455 24.5 12.117 1 93.38 46 ASP B O 1
ATOM 1674 N N . GLU B 1 47 ? 5.668 24.672 12.312 1 94.12 47 GLU B N 1
ATOM 1675 C CA . GLU B 1 47 ? 5.855 23.281 12.75 1 94.12 47 GLU B CA 1
ATOM 1676 C C . GLU B 1 47 ? 5.016 22.984 13.992 1 94.12 47 GLU B C 1
ATOM 1678 O O . GLU B 1 47 ? 4.355 21.953 14.062 1 94.12 47 GLU B O 1
ATOM 1683 N N . LYS B 1 48 ? 5.098 23.875 14.984 1 95.25 48 LYS B N 1
ATOM 1684 C CA . LYS B 1 48 ? 4.352 23.672 16.219 1 95.25 48 LYS B CA 1
ATOM 1685 C C . LYS B 1 48 ? 2.85 23.609 15.961 1 95.25 48 LYS B C 1
ATOM 1687 O O . LYS B 1 48 ? 2.143 22.781 16.531 1 95.25 48 LYS B O 1
ATOM 1692 N N . GLU B 1 49 ? 2.334 24.5 15.133 1 96.69 49 GLU B N 1
ATOM 1693 C CA . GLU B 1 49 ? 0.918 24.531 14.773 1 96.69 49 GLU B CA 1
ATOM 1694 C C . GLU B 1 49 ? 0.498 23.219 14.102 1 96.69 49 GLU B C 1
ATOM 1696 O O . GLU B 1 49 ? -0.545 22.656 14.438 1 96.69 49 GLU B O 1
ATOM 1701 N N . ARG B 1 50 ? 1.315 22.797 13.133 1 97.5 50 ARG B N 1
ATOM 1702 C CA . ARG B 1 50 ? 1.002 21.562 12.422 1 97.5 50 ARG B CA 1
ATOM 1703 C C . ARG B 1 50 ? 0.991 20.375 13.375 1 97.5 50 ARG B C 1
ATOM 1705 O O . ARG B 1 50 ? 0.111 19.516 13.297 1 97.5 50 ARG B O 1
ATOM 1712 N N . LEU B 1 51 ? 1.962 20.328 14.273 1 98 51 LEU B N 1
ATOM 1713 C CA . LEU B 1 51 ? 2.029 19.281 15.281 1 98 51 LEU B CA 1
ATOM 1714 C C . LEU B 1 51 ? 0.776 19.281 16.156 1 98 51 LEU B C 1
ATOM 1716 O O . LEU B 1 51 ? 0.157 18.25 16.359 1 98 51 LEU B O 1
ATOM 1720 N N . ASP B 1 52 ? 0.425 20.438 16.672 1 98.25 52 ASP B N 1
ATOM 1721 C CA . ASP B 1 52 ? -0.717 20.578 17.578 1 98.25 52 ASP B CA 1
ATOM 1722 C C . ASP B 1 52 ? -2.018 20.188 16.875 1 98.25 52 ASP B C 1
ATOM 1724 O O . ASP B 1 52 ? -2.875 19.531 17.469 1 98.25 52 ASP B O 1
ATOM 1728 N N . LEU B 1 53 ? -2.186 20.656 15.641 1 98.5 53 LEU B N 1
ATOM 1729 C CA . LEU B 1 53 ? -3.383 20.328 14.875 1 98.5 53 LEU B CA 1
ATOM 1730 C C . LEU B 1 53 ? -3.504 18.828 14.68 1 98.5 53 LEU B C 1
ATOM 1732 O O . LEU B 1 53 ? -4.574 18.25 14.898 1 98.5 53 LEU B O 1
ATOM 1736 N N . ALA B 1 54 ? -2.398 18.188 14.266 1 98.56 54 ALA B N 1
ATOM 1737 C CA . ALA B 1 54 ? -2.424 16.75 14.047 1 98.56 54 ALA B CA 1
ATOM 1738 C C . ALA B 1 54 ? -2.736 16 15.344 1 98.56 54 ALA B C 1
ATOM 1740 O O . ALA B 1 54 ? -3.494 15.023 15.336 1 98.56 54 ALA B O 1
ATOM 1741 N N . LYS B 1 55 ? -2.135 16.469 16.453 1 98.69 55 LYS B N 1
ATOM 1742 C CA . LYS B 1 55 ? -2.41 15.859 17.75 1 98.69 55 LYS B CA 1
ATOM 1743 C C . LYS B 1 55 ? -3.895 15.938 18.078 1 98.69 55 LYS B C 1
ATOM 1745 O O . LYS B 1 55 ? -4.465 14.984 18.625 1 98.69 55 LYS B O 1
ATOM 1750 N N . LYS B 1 56 ? -4.461 17.062 17.844 1 98.56 56 LYS B N 1
ATOM 1751 C CA . LYS B 1 56 ? -5.887 17.234 18.109 1 98.56 56 LYS B CA 1
ATOM 1752 C C . LYS B 1 56 ? -6.727 16.297 17.234 1 98.56 56 LYS B C 1
ATOM 1754 O O . LYS B 1 56 ? -7.715 15.727 17.703 1 98.56 56 LYS B O 1
ATOM 1759 N N . VAL B 1 57 ? -6.387 16.188 15.961 1 98.5 57 VAL B N 1
ATOM 1760 C CA . VAL B 1 57 ? -7.129 15.367 15 1 98.5 57 VAL B CA 1
ATOM 1761 C C . VAL B 1 57 ? -7.148 13.914 15.469 1 98.5 57 VAL B C 1
ATOM 1763 O O . VAL B 1 57 ? -8.164 13.227 15.328 1 98.5 57 VAL B O 1
ATOM 1766 N N . PHE B 1 58 ? -6.031 13.445 16.031 1 98.31 58 PHE B N 1
ATOM 1767 C CA . PHE B 1 58 ? -5.922 12.023 16.344 1 98.31 58 PHE B CA 1
ATOM 1768 C C . PHE B 1 58 ? -5.922 11.805 17.859 1 98.31 58 PHE B C 1
ATOM 1770 O O . PHE B 1 58 ? -5.402 10.797 18.344 1 98.31 58 PHE B O 1
ATOM 1777 N N . GLU B 1 59 ? -6.453 12.695 18.625 1 97.31 59 GLU B N 1
ATOM 1778 C CA . GLU B 1 59 ? -6.379 12.695 20.078 1 97.31 59 GLU B CA 1
ATOM 1779 C C . GLU B 1 59 ? -7.09 11.484 20.672 1 97.31 59 GLU B C 1
ATOM 1781 O O . GLU B 1 59 ? -6.734 11.016 21.75 1 97.31 59 GLU B O 1
ATOM 1786 N N . ASN B 1 60 ? -8.008 10.875 19.969 1 95.88 60 ASN B N 1
ATOM 1787 C CA . ASN B 1 60 ? -8.82 9.789 20.5 1 95.88 60 ASN B CA 1
ATOM 1788 C C . ASN B 1 60 ? -8.305 8.43 20.047 1 95.88 60 ASN B C 1
ATOM 1790 O O . ASN B 1 60 ? -8.883 7.395 20.391 1 95.88 60 ASN B O 1
ATOM 1794 N N . ASP B 1 61 ? -7.285 8.391 19.312 1 95 61 ASP B N 1
ATOM 1795 C CA . ASP B 1 61 ? -6.723 7.148 18.797 1 95 61 ASP B CA 1
ATOM 1796 C C . ASP B 1 61 ? -5.543 6.684 19.656 1 95 61 ASP B C 1
ATOM 1798 O O . ASP B 1 61 ? -4.488 7.32 19.656 1 95 61 ASP B O 1
ATOM 1802 N N . LYS B 1 62 ? -5.676 5.574 20.266 1 93.94 62 LYS B N 1
ATOM 1803 C CA . LYS B 1 62 ? -4.734 5.137 21.281 1 93.94 62 LYS B CA 1
ATOM 1804 C C . LYS B 1 62 ? -3.428 4.652 20.656 1 93.94 62 LYS B C 1
ATOM 1806 O O . LYS B 1 62 ? -2.369 4.73 21.297 1 93.94 62 LYS B O 1
ATOM 1811 N N . ASN B 1 63 ? -3.506 4.117 19.5 1 96.56 63 ASN B N 1
ATOM 1812 C CA . ASN B 1 63 ? -2.281 3.555 18.938 1 96.56 63 ASN B CA 1
ATOM 1813 C C . ASN B 1 63 ? -1.646 4.496 17.922 1 96.56 63 ASN B C 1
ATOM 1815 O O . ASN B 1 63 ? -0.779 4.086 17.141 1 96.56 63 ASN B O 1
ATOM 1819 N N . ILE B 1 64 ? -2.133 5.719 17.859 1 98.38 64 ILE B N 1
ATOM 1820 C CA . ILE B 1 64 ? -1.534 6.742 17 1 98.38 64 ILE B CA 1
ATOM 1821 C C . ILE B 1 64 ? -0.745 7.73 17.859 1 98.38 64 ILE B C 1
ATOM 1823 O O . ILE B 1 64 ? -1.232 8.195 18.891 1 98.38 64 ILE B O 1
ATOM 1827 N N . GLU B 1 65 ? 0.424 7.969 17.531 1 98.62 65 GLU B N 1
ATOM 1828 C CA . GLU B 1 65 ? 1.249 9 18.156 1 98.62 65 GLU B CA 1
ATOM 1829 C C . GLU B 1 65 ? 1.745 10.008 17.125 1 98.62 65 GLU B C 1
ATOM 1831 O O . GLU B 1 65 ? 2.246 9.625 16.062 1 98.62 65 GLU B O 1
ATOM 1836 N N . VAL B 1 66 ? 1.565 11.25 17.406 1 98.75 66 VAL B N 1
ATOM 1837 C CA . VAL B 1 66 ? 2.012 12.32 16.531 1 98.75 66 VAL B CA 1
ATOM 1838 C C . VAL B 1 66 ? 3.316 12.914 17.047 1 98.75 66 VAL B C 1
ATOM 1840 O O . VAL B 1 66 ? 3.408 13.297 18.219 1 98.75 66 VAL B O 1
ATOM 1843 N N . ILE B 1 67 ? 4.301 13.039 16.203 1 98.5 67 ILE B N 1
ATOM 1844 C CA . ILE B 1 67 ? 5.594 13.586 16.594 1 98.5 67 ILE B CA 1
ATOM 1845 C C . ILE B 1 67 ? 6.121 14.508 15.5 1 98.5 67 ILE B C 1
ATOM 1847 O O . ILE B 1 67 ? 5.688 14.43 14.352 1 98.5 67 ILE B O 1
ATOM 1851 N N . ALA B 1 68 ? 6.988 15.398 15.82 1 97.62 68 ALA B N 1
ATOM 1852 C CA . ALA B 1 68 ? 7.672 16.266 14.859 1 97.62 68 ALA B CA 1
ATOM 1853 C C . ALA B 1 68 ? 9.133 15.852 14.695 1 97.62 68 ALA B C 1
ATOM 1855 O O . ALA B 1 68 ? 9.812 15.531 15.68 1 97.62 68 ALA B O 1
ATOM 1856 N N . ARG B 1 69 ? 9.555 15.703 13.508 1 96.12 69 ARG B N 1
ATOM 1857 C CA . ARG B 1 69 ? 10.945 15.414 13.156 1 96.12 69 ARG B CA 1
ATOM 1858 C C . ARG B 1 69 ? 11.422 16.328 12.031 1 96.12 69 ARG B C 1
ATOM 1860 O O . ARG B 1 69 ? 11.609 15.875 10.898 1 96.12 69 ARG B O 1
ATOM 1867 N N . PRO B 1 70 ? 11.727 17.562 12.414 1 91.56 70 PRO B N 1
ATOM 1868 C CA . PRO B 1 70 ? 12.141 18.516 11.383 1 91.56 70 PRO B CA 1
ATOM 1869 C C . PRO B 1 70 ? 13.523 18.219 10.82 1 91.56 70 PRO B C 1
ATOM 1871 O O . PRO B 1 70 ? 14.414 17.797 11.562 1 91.56 70 PRO B O 1
ATOM 1874 N N . ALA B 1 71 ? 13.695 18.375 9.5 1 89.75 71 ALA B N 1
ATOM 1875 C CA . ALA B 1 71 ? 14.984 18.344 8.82 1 89.75 71 ALA B CA 1
ATOM 1876 C C . ALA B 1 71 ? 15.648 16.969 8.953 1 89.75 71 ALA B C 1
ATOM 1878 O O . ALA B 1 71 ? 16.859 16.891 9.125 1 89.75 71 ALA B O 1
ATOM 1879 N N . GLU B 1 72 ? 14.922 15.875 9.07 1 93.12 72 GLU B N 1
ATOM 1880 C CA . GLU B 1 72 ? 15.453 14.523 9.148 1 93.12 72 GLU B CA 1
ATOM 1881 C C . GLU B 1 72 ? 15.016 13.688 7.949 1 93.12 72 GLU B C 1
ATOM 1883 O O . GLU B 1 72 ? 13.977 13.953 7.344 1 93.12 72 GLU B O 1
ATOM 1888 N N . LEU B 1 73 ? 15.922 12.727 7.68 1 94.12 73 LEU B N 1
ATOM 1889 C CA . LEU B 1 73 ? 15.586 11.773 6.633 1 94.12 73 LEU B CA 1
ATOM 1890 C C . LEU B 1 73 ? 14.523 10.789 7.117 1 94.12 73 LEU B C 1
ATOM 1892 O O . LEU B 1 73 ? 14.633 10.242 8.219 1 94.12 73 LEU B O 1
ATOM 1896 N N . THR B 1 74 ? 13.516 10.562 6.301 1 95.25 74 THR B N 1
ATOM 1897 C CA . THR B 1 74 ? 12.391 9.695 6.656 1 95.25 74 THR B CA 1
ATOM 1898 C C . THR B 1 74 ? 12.883 8.32 7.09 1 95.25 74 THR B C 1
ATOM 1900 O O . THR B 1 74 ? 12.414 7.773 8.086 1 95.25 74 THR B O 1
ATOM 1903 N N . VAL B 1 75 ? 13.906 7.758 6.414 1 96.44 75 VAL B N 1
ATOM 1904 C CA . VAL B 1 75 ? 14.414 6.418 6.695 1 96.44 75 VAL B CA 1
ATOM 1905 C C . VAL B 1 75 ? 15.086 6.398 8.07 1 96.44 75 VAL B C 1
ATOM 1907 O O . VAL B 1 75 ? 14.977 5.418 8.805 1 96.44 75 VAL B O 1
ATOM 1910 N N . GLU B 1 76 ? 15.734 7.434 8.422 1 96.38 76 GLU B N 1
ATOM 1911 C CA . GLU B 1 76 ? 16.375 7.539 9.727 1 96.38 76 GLU B CA 1
ATOM 1912 C C . GLU B 1 76 ? 15.336 7.617 10.844 1 96.38 76 GLU B C 1
ATOM 1914 O O . GLU B 1 76 ? 15.516 7.016 11.906 1 96.38 76 GLU B O 1
ATOM 1919 N N . VAL B 1 77 ? 14.312 8.383 10.586 1 97.25 77 VAL B N 1
ATOM 1920 C CA . VAL B 1 77 ? 13.227 8.484 11.562 1 97.25 77 VAL B CA 1
ATOM 1921 C C . VAL B 1 77 ? 12.617 7.109 11.797 1 97.25 77 VAL B C 1
ATOM 1923 O O . VAL B 1 77 ? 12.375 6.719 12.945 1 97.25 77 VAL B O 1
ATOM 1926 N N . ALA B 1 78 ? 12.312 6.367 10.719 1 97.12 78 ALA B N 1
ATOM 1927 C CA . ALA B 1 78 ? 11.766 5.02 10.836 1 97.12 78 ALA B CA 1
ATOM 1928 C C . ALA B 1 78 ? 12.68 4.125 11.672 1 97.12 78 ALA B C 1
ATOM 1930 O O . ALA B 1 78 ? 12.211 3.383 12.531 1 97.12 78 ALA B O 1
ATOM 1931 N N . HIS B 1 79 ? 13.953 4.23 11.445 1 95.69 79 HIS B N 1
ATOM 1932 C CA . HIS B 1 79 ? 14.93 3.432 12.172 1 95.69 79 HIS B CA 1
ATOM 1933 C C . HIS B 1 79 ? 14.914 3.764 13.664 1 95.69 79 HIS B C 1
ATOM 1935 O O . HIS B 1 79 ? 14.891 2.861 14.508 1 95.69 79 HIS B O 1
ATOM 1941 N N . GLU B 1 80 ? 14.945 4.996 13.977 1 96.75 80 GLU B N 1
ATOM 1942 C CA . 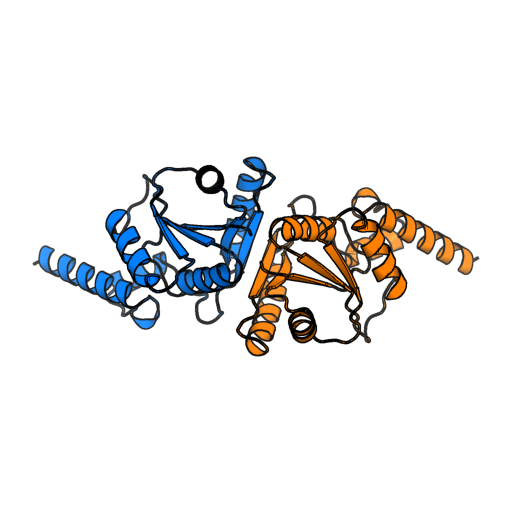GLU B 1 80 ? 14.992 5.449 15.359 1 96.75 80 GLU B CA 1
ATOM 1943 C C . GLU B 1 80 ? 13.742 5 16.125 1 96.75 80 GLU B C 1
ATOM 1945 O O . GLU B 1 80 ? 13.812 4.707 17.312 1 96.75 80 GLU B O 1
ATOM 1950 N N . LEU B 1 81 ? 12.68 4.938 15.414 1 96.94 81 LEU B N 1
ATOM 1951 C CA . LEU B 1 81 ? 11.414 4.57 16.047 1 96.94 81 LEU B CA 1
ATOM 1952 C C . LEU B 1 81 ? 11.188 3.064 15.961 1 96.94 81 LEU B C 1
ATOM 1954 O O . LEU B 1 81 ? 10.133 2.57 16.375 1 96.94 81 LEU B O 1
ATOM 1958 N N . ASN B 1 82 ? 12.117 2.357 15.336 1 95.12 82 ASN B N 1
ATOM 1959 C CA . ASN B 1 82 ? 12.008 0.918 15.125 1 95.12 82 ASN B CA 1
ATOM 1960 C C . ASN B 1 82 ? 10.734 0.563 14.352 1 95.12 82 ASN B C 1
ATOM 1962 O O . ASN B 1 82 ? 10.031 -0.378 14.711 1 95.12 82 ASN B O 1
ATOM 1966 N N . ALA B 1 83 ? 10.398 1.395 13.398 1 95.06 83 ALA B N 1
ATOM 1967 C CA . ALA B 1 83 ? 9.266 1.145 12.516 1 95.06 83 ALA B CA 1
ATOM 1968 C C . ALA B 1 83 ? 9.664 0.239 11.352 1 95.06 83 ALA B C 1
ATOM 1970 O O . ALA B 1 83 ? 10.719 0.421 10.75 1 95.06 83 ALA B O 1
ATOM 1971 N N . GLY B 1 84 ? 8.82 -0.689 11.031 1 92.62 84 GLY B N 1
ATOM 1972 C CA . GLY B 1 84 ? 9.109 -1.627 9.961 1 92.62 84 GLY B CA 1
ATOM 1973 C C . GLY B 1 84 ? 8.5 -1.22 8.625 1 92.62 84 GLY B C 1
ATOM 1974 O O . GLY B 1 84 ? 8.727 -1.881 7.613 1 92.62 84 GLY B O 1
ATOM 1975 N N . ALA B 1 85 ? 7.766 -0.096 8.648 1 95.62 85 ALA B N 1
ATOM 1976 C CA . ALA B 1 85 ? 7.094 0.302 7.41 1 95.62 85 ALA B CA 1
ATOM 1977 C C . ALA B 1 85 ? 6.898 1.814 7.355 1 95.62 85 ALA B C 1
ATOM 1979 O O . ALA B 1 85 ? 6.738 2.465 8.391 1 95.62 85 ALA B O 1
ATOM 1980 N N . ILE B 1 86 ? 6.996 2.326 6.191 1 97.56 86 ILE B N 1
ATOM 1981 C CA . ILE B 1 86 ? 6.578 3.686 5.871 1 97.56 86 ILE B CA 1
ATOM 1982 C C . ILE B 1 86 ? 5.242 3.654 5.133 1 97.56 86 ILE B C 1
ATOM 1984 O O . ILE B 1 86 ? 5.133 3.061 4.055 1 97.56 86 ILE B O 1
ATOM 1988 N N . VAL B 1 87 ? 4.223 4.305 5.688 1 98.06 87 VAL B N 1
ATOM 1989 C CA . VAL B 1 87 ? 2.904 4.348 5.07 1 98.06 87 VAL B CA 1
ATOM 1990 C C . VAL B 1 87 ? 2.775 5.602 4.211 1 98.06 87 VAL B C 1
ATOM 1992 O O . VAL B 1 87 ? 3.193 6.688 4.617 1 98.06 87 VAL B O 1
ATOM 1995 N N . ARG B 1 88 ? 2.225 5.426 3.02 1 98.06 88 ARG B N 1
ATOM 1996 C CA . ARG B 1 88 ? 1.931 6.531 2.109 1 98.06 88 ARG B CA 1
ATOM 1997 C C . ARG B 1 88 ? 0.536 6.387 1.509 1 98.06 88 ARG B C 1
ATOM 1999 O O . ARG B 1 88 ? 0.028 5.273 1.365 1 98.06 88 ARG B O 1
ATOM 2006 N N . GLY B 1 89 ? -0.059 7.4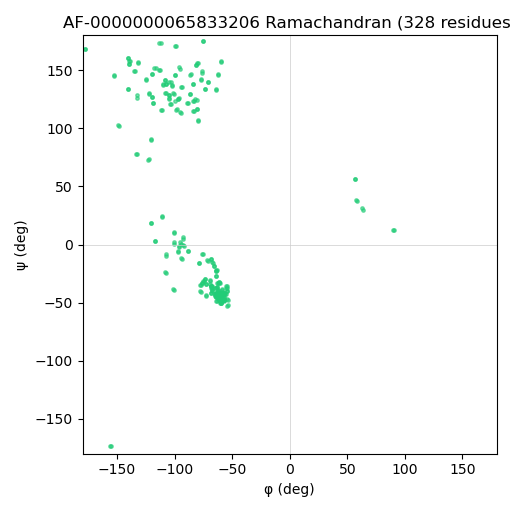49 1.228 1 97.5 89 GLY B N 1
ATOM 2007 C CA . GLY B 1 89 ? -1.35 7.469 0.558 1 97.5 89 GLY B CA 1
ATOM 2008 C C . GLY B 1 89 ? -1.246 7.746 -0.93 1 97.5 89 GLY B C 1
ATOM 2009 O O . GLY B 1 89 ? -0.399 8.531 -1.363 1 97.5 89 GLY B O 1
ATOM 2010 N N . LEU B 1 90 ? -2.141 7.125 -1.671 1 97.44 90 LEU B N 1
ATOM 2011 C CA . LEU B 1 90 ? -2.219 7.359 -3.109 1 97.44 90 LEU B CA 1
ATOM 2012 C C . LEU B 1 90 ? -3.584 7.922 -3.494 1 97.44 90 LEU B C 1
ATOM 2014 O O . LEU B 1 90 ? -4.613 7.301 -3.223 1 97.44 90 LEU B O 1
ATOM 2018 N N . ARG B 1 91 ? -3.625 9.047 -4.203 1 95.12 91 ARG B N 1
ATOM 2019 C CA . ARG B 1 91 ? -4.863 9.633 -4.715 1 95.12 91 ARG B CA 1
ATOM 2020 C C . ARG B 1 91 ? -5.051 9.305 -6.191 1 95.12 91 ARG B C 1
ATOM 2022 O O . ARG B 1 91 ? -6.176 9.094 -6.648 1 95.12 91 ARG B O 1
ATOM 2029 N N . ASN B 1 92 ? -3.93 9.336 -6.902 1 95.31 92 ASN B N 1
ATOM 2030 C CA . ASN B 1 92 ? -3.973 9.219 -8.359 1 95.31 92 ASN B CA 1
ATOM 2031 C C . ASN B 1 92 ? -2.658 8.688 -8.922 1 95.31 92 ASN B C 1
ATOM 2033 O O . ASN B 1 92 ? -1.77 8.297 -8.164 1 95.31 92 ASN B O 1
ATOM 2037 N N . THR B 1 93 ? -2.582 8.695 -10.234 1 96.12 93 THR B N 1
ATOM 2038 C CA . THR B 1 93 ? -1.414 8.094 -10.867 1 96.12 93 THR B CA 1
ATOM 2039 C C . THR B 1 93 ? -0.187 8.984 -10.688 1 96.12 93 THR B C 1
ATOM 2041 O O . THR B 1 93 ? 0.945 8.492 -10.688 1 96.12 93 THR B O 1
ATOM 2044 N N . THR B 1 94 ? -0.421 10.25 -10.594 1 95.62 94 THR B N 1
ATOM 2045 C CA . THR B 1 94 ? 0.697 11.141 -10.297 1 95.62 94 THR B CA 1
ATOM 2046 C C . THR B 1 94 ? 1.336 10.789 -8.961 1 95.62 94 THR B C 1
ATOM 2048 O O . THR B 1 94 ? 2.559 10.664 -8.859 1 95.62 94 THR B O 1
ATOM 2051 N N . ASP B 1 95 ? 0.494 10.594 -7.898 1 96.5 95 ASP B N 1
ATOM 2052 C CA . ASP B 1 95 ? 1.004 10.133 -6.609 1 96.5 95 ASP B CA 1
ATOM 2053 C C . ASP B 1 95 ? 1.744 8.805 -6.75 1 96.5 95 ASP B C 1
ATOM 2055 O O . ASP B 1 95 ? 2.797 8.609 -6.141 1 96.5 95 ASP B O 1
ATOM 2059 N N . PHE B 1 96 ? 1.157 7.914 -7.566 1 97 96 PHE B N 1
ATOM 2060 C CA . PHE B 1 96 ? 1.76 6.602 -7.773 1 97 96 PHE B CA 1
ATOM 2061 C C . PHE B 1 96 ? 3.205 6.738 -8.234 1 97 96 PHE B C 1
ATOM 2063 O O . PHE B 1 96 ? 4.109 6.148 -7.641 1 97 96 PHE B O 1
ATOM 2070 N N . ASN B 1 97 ? 3.428 7.492 -9.25 1 96.62 97 ASN B N 1
ATOM 2071 C CA . ASN B 1 97 ? 4.762 7.637 -9.82 1 96.62 97 ASN B CA 1
ATOM 2072 C C . ASN B 1 97 ? 5.723 8.297 -8.836 1 96.62 97 ASN B C 1
ATOM 2074 O O . ASN B 1 97 ? 6.871 7.871 -8.711 1 96.62 97 ASN B O 1
ATOM 2078 N N . TYR B 1 98 ? 5.23 9.305 -8.227 1 96.5 98 TYR B N 1
ATOM 2079 C CA . TYR B 1 98 ? 6.047 10.023 -7.254 1 96.5 98 TYR B CA 1
ATOM 2080 C C . TYR B 1 98 ? 6.492 9.102 -6.125 1 96.5 98 TYR B C 1
ATOM 2082 O O . TYR B 1 98 ? 7.68 9.047 -5.793 1 96.5 98 TYR B O 1
ATOM 2090 N N . GLU B 1 99 ? 5.559 8.375 -5.531 1 96.88 99 GLU B N 1
ATOM 2091 C CA . GLU B 1 99 ? 5.848 7.508 -4.395 1 96.88 99 GLU B CA 1
ATOM 2092 C C . GLU B 1 99 ? 6.723 6.328 -4.816 1 96.88 99 GLU B C 1
ATOM 2094 O O . GLU B 1 99 ? 7.535 5.84 -4.027 1 96.88 99 GLU B O 1
ATOM 2099 N N . ARG B 1 100 ? 6.504 5.852 -5.98 1 95.88 100 ARG B N 1
ATOM 2100 C CA . ARG B 1 100 ? 7.348 4.773 -6.484 1 95.88 100 ARG B CA 1
ATOM 2101 C C . ARG B 1 100 ? 8.812 5.188 -6.492 1 95.88 100 ARG B C 1
ATOM 2103 O O . ARG B 1 100 ? 9.68 4.414 -6.078 1 95.88 100 ARG B O 1
ATOM 2110 N N . ASP B 1 101 ? 9.117 6.383 -6.98 1 95.06 101 ASP B N 1
ATOM 2111 C CA . ASP B 1 101 ? 10.484 6.895 -7.02 1 95.06 101 ASP B CA 1
ATOM 2112 C C . ASP B 1 101 ? 11.055 7.043 -5.609 1 95.06 101 ASP B C 1
ATOM 2114 O O . ASP B 1 101 ? 12.195 6.656 -5.352 1 95.06 101 ASP B O 1
ATOM 2118 N N . ILE B 1 102 ? 10.258 7.566 -4.715 1 95.31 102 ILE B N 1
ATOM 2119 C CA . ILE B 1 102 ? 10.695 7.75 -3.334 1 95.31 102 ILE B CA 1
ATOM 2120 C C . ILE B 1 102 ? 10.961 6.391 -2.689 1 95.31 102 ILE B C 1
ATOM 2122 O O . ILE B 1 102 ? 11.945 6.219 -1.97 1 95.31 102 ILE B O 1
ATOM 2126 N N . ALA B 1 103 ? 10.047 5.465 -2.898 1 95.12 103 ALA B N 1
ATOM 2127 C CA . ALA B 1 103 ? 10.227 4.117 -2.361 1 95.12 103 ALA B CA 1
ATOM 2128 C C . ALA B 1 103 ? 11.531 3.5 -2.848 1 95.12 103 ALA B C 1
ATOM 2130 O O . ALA B 1 103 ? 12.211 2.801 -2.094 1 95.12 103 ALA B O 1
ATOM 2131 N N . GLY B 1 104 ? 11.805 3.715 -4.129 1 93.12 104 GLY B N 1
ATOM 2132 C CA . GLY B 1 104 ? 13.07 3.238 -4.66 1 93.12 104 GLY B CA 1
ATOM 2133 C C . GLY B 1 104 ? 14.281 3.793 -3.924 1 93.12 104 GLY B C 1
ATOM 2134 O O . GLY B 1 104 ? 15.195 3.049 -3.576 1 93.12 104 GLY B O 1
ATOM 2135 N N . ILE B 1 105 ? 14.289 5.082 -3.707 1 93.94 105 ILE B N 1
ATOM 2136 C CA . ILE B 1 105 ? 15.367 5.738 -2.971 1 93.94 105 ILE B CA 1
ATOM 2137 C C . ILE B 1 105 ? 15.438 5.172 -1.554 1 93.94 105 ILE B C 1
ATOM 2139 O O . ILE B 1 105 ? 16.516 4.82 -1.075 1 93.94 105 ILE B O 1
ATOM 2143 N N . ASN B 1 106 ? 14.266 5.02 -0.869 1 93.44 106 ASN B N 1
ATOM 2144 C CA . ASN B 1 106 ? 14.234 4.488 0.489 1 93.44 106 ASN B CA 1
ATOM 2145 C C . ASN B 1 106 ? 14.805 3.074 0.55 1 93.44 106 ASN B C 1
ATOM 2147 O O . ASN B 1 106 ? 15.516 2.729 1.495 1 93.44 106 ASN B O 1
ATOM 2151 N N . LYS B 1 107 ? 14.453 2.311 -0.412 1 91.38 107 LYS B N 1
ATOM 2152 C CA . LYS B 1 107 ? 14.922 0.929 -0.456 1 91.38 107 LYS B CA 1
ATOM 2153 C C . LYS B 1 107 ? 16.438 0.87 -0.593 1 91.38 107 LYS B C 1
ATOM 2155 O O . LYS B 1 107 ? 17.078 -0.038 -0.059 1 91.38 107 LYS B O 1
ATOM 2160 N N . THR B 1 108 ? 17 1.783 -1.348 1 91.38 108 THR B N 1
ATOM 2161 C CA . THR B 1 108 ? 18.453 1.867 -1.489 1 91.38 108 THR B CA 1
ATOM 2162 C C . THR B 1 108 ? 19.109 2.215 -0.156 1 91.38 108 THR B C 1
ATOM 2164 O O . THR B 1 108 ? 20.188 1.698 0.17 1 91.38 108 THR B O 1
ATOM 2167 N N . LEU B 1 109 ? 18.469 3.076 0.618 1 93.06 109 LEU B N 1
ATOM 2168 C CA . LEU B 1 109 ? 19 3.537 1.896 1 93.06 109 LEU B CA 1
ATOM 2169 C C . LEU B 1 109 ? 18.812 2.477 2.977 1 93.06 109 LEU B C 1
ATOM 2171 O O . LEU B 1 109 ? 19.641 2.344 3.875 1 93.06 109 LEU B O 1
ATOM 2175 N N . ASP B 1 110 ? 17.703 1.73 2.916 1 92.56 110 ASP B N 1
ATOM 2176 C CA . ASP B 1 110 ? 17.359 0.658 3.848 1 92.56 110 ASP B CA 1
ATOM 2177 C C . ASP B 1 110 ? 16.547 -0.437 3.156 1 92.56 110 ASP B C 1
ATOM 2179 O O . ASP B 1 110 ? 15.328 -0.367 3.104 1 92.56 110 ASP B O 1
ATOM 2183 N N . PRO B 1 111 ? 17.156 -1.532 2.84 1 87.44 111 PRO B N 1
ATOM 2184 C CA . PRO B 1 111 ? 16.484 -2.59 2.076 1 87.44 111 PRO B CA 1
ATOM 2185 C C . PRO B 1 111 ? 15.43 -3.328 2.893 1 87.44 111 PRO B C 1
ATOM 2187 O O . PRO B 1 111 ? 14.594 -4.039 2.326 1 87.44 111 PRO B O 1
ATOM 2190 N N . LYS B 1 112 ? 15.43 -3.139 4.168 1 86.81 112 LYS B N 1
ATOM 2191 C CA . LYS B 1 112 ? 14.492 -3.871 5.016 1 86.81 112 LYS B CA 1
ATOM 2192 C C . LYS B 1 112 ? 13.227 -3.057 5.27 1 86.81 112 LYS B C 1
ATOM 2194 O O . LYS B 1 112 ? 12.242 -3.58 5.789 1 86.81 112 LYS B O 1
ATOM 2199 N N . LEU B 1 113 ? 13.281 -1.815 4.926 1 90.5 113 LEU B N 1
ATOM 2200 C CA . LEU B 1 113 ? 12.133 -0.937 5.129 1 90.5 113 LEU B CA 1
ATOM 2201 C C . LEU B 1 113 ? 11.172 -1.008 3.947 1 90.5 113 LEU B C 1
ATOM 2203 O O . LEU B 1 113 ? 11.602 -0.955 2.791 1 90.5 113 LEU B O 1
ATOM 2207 N N . ASN B 1 114 ? 9.906 -1.216 4.25 1 91.19 114 ASN B N 1
ATOM 2208 C CA . ASN B 1 114 ? 8.922 -1.308 3.182 1 91.19 114 ASN B CA 1
ATOM 2209 C C . ASN B 1 114 ? 7.992 -0.094 3.17 1 91.19 114 ASN B C 1
ATOM 2211 O O . ASN B 1 114 ? 7.617 0.416 4.227 1 91.19 114 ASN B O 1
ATOM 2215 N N . THR B 1 115 ? 7.77 0.345 1.965 1 96.19 115 THR B N 1
ATOM 2216 C CA . THR B 1 115 ? 6.738 1.358 1.768 1 96.19 115 THR B CA 1
ATOM 2217 C C . THR B 1 115 ? 5.379 0.707 1.532 1 96.19 115 THR B C 1
ATOM 2219 O O . THR B 1 115 ? 5.227 -0.119 0.629 1 96.19 115 THR B O 1
ATOM 2222 N N . VAL B 1 116 ? 4.469 1.055 2.373 1 97.38 116 VAL B N 1
ATOM 2223 C CA . VAL B 1 116 ? 3.1 0.553 2.293 1 97.38 116 VAL B CA 1
ATOM 2224 C C . VAL B 1 116 ? 2.182 1.643 1.744 1 97.38 116 VAL B C 1
ATOM 2226 O O . VAL B 1 116 ? 2.109 2.742 2.299 1 97.38 116 VAL B O 1
ATOM 2229 N N . LEU B 1 117 ? 1.491 1.259 0.69 1 98.12 117 LEU B N 1
ATOM 2230 C CA . LEU B 1 117 ? 0.62 2.238 0.049 1 98.12 117 LEU B CA 1
ATOM 2231 C C . LEU B 1 117 ? -0.846 1.931 0.334 1 98.12 117 LEU B C 1
ATOM 2233 O O . LEU B 1 117 ? -1.261 0.77 0.295 1 98.12 117 LEU B O 1
ATOM 2237 N N . LEU B 1 118 ? -1.58 2.955 0.61 1 97.56 118 LEU B N 1
ATOM 2238 C CA . LEU B 1 118 ? -3.027 2.871 0.775 1 97.56 118 LEU B CA 1
ATOM 2239 C C . LEU B 1 118 ? -3.738 3.846 -0.159 1 97.56 118 LEU B C 1
ATOM 2241 O O . LEU B 1 118 ? -3.273 4.969 -0.36 1 97.56 118 LEU B O 1
ATOM 2245 N N . PHE B 1 119 ? -4.84 3.389 -0.668 1 95.81 119 PHE B N 1
ATOM 2246 C CA . PHE B 1 119 ? -5.648 4.285 -1.486 1 95.81 119 PHE B CA 1
ATOM 2247 C C . PHE B 1 119 ? -6.438 5.254 -0.611 1 95.81 119 PHE B C 1
ATOM 2249 O O . PHE B 1 119 ? -6.945 4.871 0.445 1 95.81 119 PHE B O 1
ATOM 2256 N N . THR B 1 120 ? -6.52 6.445 -1.099 1 92.69 120 THR B N 1
ATOM 2257 C CA . THR B 1 120 ? -7.559 7.32 -0.563 1 92.69 120 THR B CA 1
ATOM 2258 C C . THR B 1 120 ? -8.914 7.004 -1.196 1 92.69 120 THR B C 1
ATOM 2260 O O . THR B 1 120 ? -8.977 6.469 -2.307 1 92.69 120 THR B O 1
ATOM 2263 N N . ARG B 1 121 ? -9.977 7.305 -0.567 1 88.38 121 ARG B N 1
ATOM 2264 C CA . ARG B 1 121 ? -11.305 7.117 -1.149 1 88.38 121 ARG B CA 1
ATOM 2265 C C . ARG B 1 121 ? -11.477 7.973 -2.4 1 88.38 121 ARG B C 1
ATOM 2267 O O . ARG B 1 121 ? -10.992 9.102 -2.459 1 88.38 121 ARG B O 1
ATOM 2274 N N . PRO B 1 122 ? -12.195 7.391 -3.246 1 85.38 122 PRO B N 1
ATOM 2275 C CA . PRO B 1 122 ? -12.422 8.148 -4.477 1 85.38 122 PRO B CA 1
ATOM 2276 C C . PRO B 1 122 ? -13 9.539 -4.219 1 85.38 122 PRO B C 1
ATOM 2278 O O . PRO B 1 122 ? -12.625 10.5 -4.898 1 85.38 122 PRO B O 1
ATOM 2281 N N . GLU B 1 123 ? -13.867 9.672 -3.264 1 87.94 123 GLU B N 1
ATOM 2282 C CA . GLU B 1 123 ? -14.523 10.938 -2.945 1 87.94 123 GLU B CA 1
ATOM 2283 C C . GLU B 1 123 ? -13.539 11.945 -2.357 1 87.94 123 GLU B C 1
ATOM 2285 O O . GLU B 1 123 ? -13.812 13.141 -2.318 1 87.94 123 GLU B O 1
ATOM 2290 N N . ASP B 1 124 ? -12.352 11.484 -1.981 1 91.25 124 ASP B N 1
ATOM 2291 C CA . ASP B 1 124 ? -11.359 12.344 -1.354 1 91.25 124 ASP B CA 1
ATOM 2292 C C . ASP B 1 124 ? -10.109 12.461 -2.221 1 91.25 124 ASP B C 1
ATOM 2294 O O . ASP B 1 124 ? -9.125 13.094 -1.826 1 91.25 124 ASP B O 1
ATOM 2298 N N . SER B 1 125 ? -10.164 11.844 -3.377 1 91.75 125 SER B N 1
ATOM 2299 C CA . SER B 1 125 ? -8.969 11.703 -4.207 1 91.75 125 SER B CA 1
ATOM 2300 C C . SER B 1 125 ? -8.5 13.055 -4.734 1 91.75 125 SER B C 1
ATOM 2302 O O . SER B 1 125 ? -7.363 13.195 -5.184 1 91.75 125 SER B O 1
ATOM 2304 N N . PHE B 1 126 ? -9.352 14.094 -4.652 1 92.75 126 PHE B N 1
ATOM 2305 C CA . PHE B 1 126 ? -8.984 15.398 -5.184 1 92.75 126 PHE B CA 1
ATOM 2306 C C . PHE B 1 126 ? -8.445 16.312 -4.082 1 92.75 126 PHE B C 1
ATOM 2308 O O . PHE B 1 126 ? -7.988 17.422 -4.352 1 92.75 126 PHE B O 1
ATOM 2315 N N . ILE B 1 127 ? -8.516 15.867 -2.871 1 96 127 ILE B N 1
ATOM 2316 C CA . ILE B 1 127 ? -8.133 16.688 -1.731 1 96 127 ILE B CA 1
ATOM 2317 C C . ILE B 1 127 ? -6.617 16.688 -1.571 1 96 127 ILE B C 1
ATOM 2319 O O . ILE B 1 127 ? -5.996 15.625 -1.517 1 96 127 ILE B O 1
ATOM 2323 N N . SER B 1 128 ? -6.039 17.797 -1.562 1 95.31 128 SER B N 1
ATOM 2324 C CA . SER B 1 128 ? -4.625 18 -1.251 1 95.31 128 SER B CA 1
ATOM 2325 C C . SER B 1 128 ? -4.414 19.25 -0.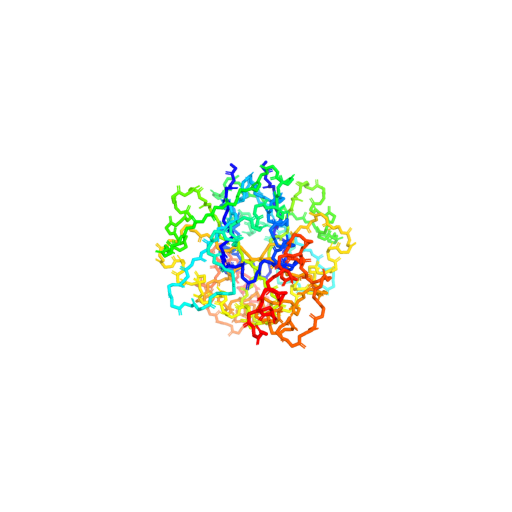402 1 95.31 128 SER B C 1
ATOM 2327 O O . SER B 1 128 ? -5.234 20.172 -0.423 1 95.31 128 SER B O 1
ATOM 2329 N N . SER B 1 129 ? -3.322 19.234 0.316 1 95.94 129 SER B N 1
ATOM 2330 C CA . SER B 1 129 ? -3.021 20.406 1.135 1 95.94 129 SER B CA 1
ATOM 2331 C C . SER B 1 129 ? -2.895 21.656 0.28 1 95.94 129 SER B C 1
ATOM 2333 O O . SER B 1 129 ? -3.34 22.734 0.681 1 95.94 129 SER B O 1
ATOM 2335 N N . SER B 1 130 ? -2.209 21.516 -0.871 1 93.94 130 SER B N 1
ATOM 2336 C CA . SER B 1 130 ? -2.041 22.656 -1.764 1 93.94 130 SER B CA 1
ATOM 2337 C C . SER B 1 130 ? -3.391 23.219 -2.217 1 93.94 130 SER B C 1
ATOM 2339 O O . SER B 1 130 ? -3.596 24.422 -2.234 1 93.94 130 SER B O 1
ATOM 2341 N N . MET B 1 131 ? -4.32 22.359 -2.553 1 94.62 131 MET B N 1
ATOM 2342 C CA . MET B 1 131 ? -5.648 22.781 -2.994 1 94.62 131 MET B CA 1
ATOM 2343 C C . MET B 1 131 ? -6.422 23.422 -1.851 1 94.62 131 MET B C 1
ATOM 2345 O O . MET B 1 131 ? -7.152 24.391 -2.061 1 94.62 131 MET B O 1
ATOM 2349 N N . ILE B 1 132 ? -6.316 22.906 -0.666 1 97.06 132 ILE B N 1
ATOM 2350 C CA . ILE B 1 132 ? -6.973 23.469 0.509 1 97.06 132 ILE B CA 1
ATOM 2351 C C . ILE B 1 132 ? -6.492 24.906 0.734 1 97.06 132 ILE B C 1
ATOM 2353 O O . ILE B 1 132 ? -7.305 25.828 0.885 1 97.06 132 ILE B O 1
ATOM 2357 N N . LYS B 1 133 ? -5.203 25.109 0.704 1 94.81 133 LYS B N 1
ATOM 2358 C CA . LYS B 1 133 ? -4.621 26.422 0.913 1 94.81 133 LYS B CA 1
ATOM 2359 C C . LYS B 1 133 ? -5.098 27.406 -0.152 1 94.81 133 LYS B C 1
ATOM 2361 O O . LYS B 1 133 ? -5.461 28.547 0.162 1 94.81 133 LYS B O 1
ATOM 2366 N N . GLU B 1 134 ? -5.082 26.953 -1.354 1 94.19 134 GLU B N 1
ATOM 2367 C CA . GLU B 1 134 ? -5.527 27.781 -2.461 1 94.19 134 GLU B CA 1
ATOM 2368 C C . GLU B 1 134 ? -6.996 28.172 -2.309 1 94.19 134 GLU B C 1
ATOM 2370 O O . GLU B 1 134 ? -7.363 29.328 -2.51 1 94.19 134 GLU B O 1
ATOM 2375 N N . THR B 1 135 ? -7.801 27.219 -2.018 1 95.56 135 THR B N 1
ATOM 2376 C CA . THR B 1 135 ? -9.234 27.438 -1.865 1 95.56 135 THR B CA 1
ATOM 2377 C C . THR B 1 135 ? -9.508 28.438 -0.74 1 95.56 135 THR B C 1
ATOM 2379 O O . THR B 1 135 ? -10.312 29.359 -0.901 1 95.56 135 THR B O 1
ATOM 2382 N N . VAL B 1 136 ? -8.875 28.281 0.302 1 93.69 136 VAL B N 1
ATOM 2383 C CA . VAL B 1 136 ? -9.031 29.188 1.445 1 93.69 136 VAL B CA 1
ATOM 2384 C C . VAL B 1 136 ? -8.539 30.578 1.073 1 93.69 136 VAL B C 1
ATOM 2386 O O . VAL B 1 136 ? -9.156 31.578 1.453 1 93.69 136 VAL B O 1
ATOM 2389 N N . PHE B 1 137 ? -7.441 30.641 0.39 1 90.31 137 PHE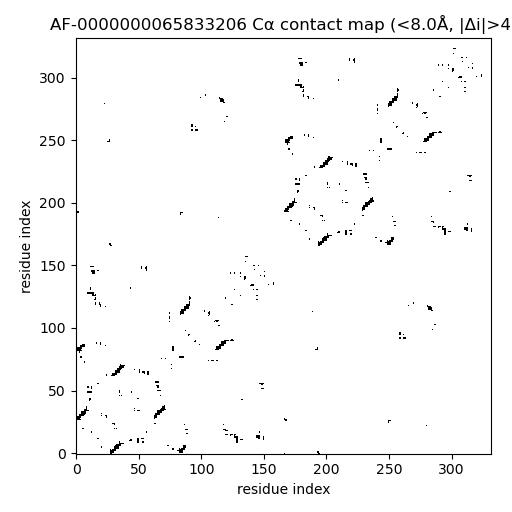 B N 1
ATOM 2390 C CA . PHE B 1 137 ? -6.871 31.906 -0.049 1 90.31 137 PHE B CA 1
ATOM 2391 C C . PHE B 1 137 ? -7.887 32.719 -0.846 1 90.31 137 PHE B C 1
ATOM 2393 O O . PHE B 1 137 ? -7.961 33.938 -0.714 1 90.31 137 PHE B O 1
ATOM 2400 N N . PHE B 1 138 ? -8.664 32.031 -1.589 1 92.69 138 PHE B N 1
ATOM 2401 C CA . PHE B 1 138 ? -9.625 32.688 -2.455 1 92.69 138 PHE B CA 1
ATOM 2402 C C . PHE B 1 138 ? -10.977 32.844 -1.765 1 92.69 138 PHE B C 1
ATOM 2404 O O . PHE B 1 138 ? -11.969 33.219 -2.393 1 92.69 138 PHE B O 1
ATOM 2411 N N . GLY B 1 139 ? -10.977 32.469 -0.583 1 91.06 139 GLY B N 1
ATOM 2412 C CA . GLY B 1 139 ? -12.172 32.688 0.219 1 91.06 139 GLY B CA 1
ATOM 2413 C C . GLY B 1 139 ? -13.141 31.516 0.163 1 91.06 139 GLY B C 1
ATOM 2414 O O . GLY B 1 139 ? -14.297 31.641 0.575 1 91.06 139 GLY B O 1
ATOM 2415 N N . GLY B 1 140 ? -12.688 30.406 -0.352 1 94.25 140 GLY B N 1
ATOM 2416 C CA . GLY B 1 140 ? -13.531 29.219 -0.422 1 94.25 140 GLY B CA 1
ATOM 2417 C C . GLY B 1 140 ? -13.688 28.516 0.913 1 94.25 140 GLY B C 1
ATOM 2418 O O . GLY B 1 140 ? -12.773 28.547 1.742 1 94.25 140 GLY B O 1
ATOM 2419 N N . ASN B 1 141 ? -14.852 27.938 1.052 1 95.56 141 ASN B N 1
ATOM 2420 C CA . ASN B 1 141 ? -15.117 27.125 2.242 1 95.56 141 ASN B CA 1
ATOM 2421 C C . ASN B 1 141 ? -14.578 25.703 2.096 1 95.56 141 ASN B C 1
ATOM 2423 O O . ASN B 1 141 ? -14.977 24.984 1.186 1 95.56 141 ASN B O 1
ATOM 2427 N N . VAL B 1 142 ? -13.711 25.266 3.016 1 96.94 142 VAL B N 1
ATOM 2428 C CA . VAL B 1 142 ? -13.086 23.938 2.914 1 96.94 142 VAL B CA 1
ATOM 2429 C C . VAL B 1 142 ? -13.438 23.109 4.145 1 96.94 142 VAL B C 1
ATOM 2431 O O . VAL B 1 142 ? -12.789 22.094 4.418 1 96.94 142 VAL B O 1
ATOM 2434 N N . SER B 1 143 ? -14.438 23.422 4.898 1 96.94 143 SER B N 1
ATOM 2435 C CA . SER B 1 143 ? -14.734 22.828 6.199 1 96.94 143 SER B CA 1
ATOM 2436 C C . SER B 1 143 ? -15.062 21.344 6.066 1 96.94 143 SER B C 1
ATOM 2438 O O . SER B 1 143 ? -14.812 20.562 6.992 1 96.94 143 SER B O 1
ATOM 2440 N N . THR B 1 144 ? -15.562 20.953 4.922 1 96.38 144 THR B N 1
ATOM 2441 C CA . THR B 1 144 ? -15.945 19.547 4.734 1 96.38 144 THR B CA 1
ATOM 2442 C C . THR B 1 144 ? -14.766 18.734 4.223 1 96.38 144 THR B C 1
ATOM 2444 O O . THR B 1 144 ? -14.844 17.5 4.152 1 96.38 144 THR B O 1
ATOM 2447 N N . LEU B 1 145 ? -13.656 19.344 3.924 1 97.5 145 LEU B N 1
ATOM 2448 C CA . LEU B 1 145 ? -12.531 18.672 3.273 1 97.5 145 LEU B CA 1
ATOM 2449 C C . LEU B 1 145 ? -11.383 18.469 4.254 1 97.5 145 LEU B C 1
ATOM 2451 O O . LEU B 1 145 ? -10.406 17.781 3.936 1 97.5 145 LEU B O 1
ATOM 2455 N N . VAL B 1 146 ? -11.523 19.078 5.449 1 98.38 146 VAL B N 1
ATOM 2456 C CA . VAL B 1 146 ? -10.5 18.969 6.484 1 98.38 146 VAL B CA 1
ATOM 2457 C C . VAL B 1 146 ? -11.148 18.609 7.816 1 98.38 146 VAL B C 1
ATOM 2459 O O . VAL B 1 146 ? -12.352 18.812 8.008 1 98.38 146 VAL B O 1
ATOM 2462 N N . PRO B 1 147 ? -10.328 18 8.711 1 98.19 147 PRO B N 1
ATOM 2463 C CA . PRO B 1 147 ? -10.867 17.75 10.047 1 98.19 147 PRO B CA 1
ATOM 2464 C C . PRO B 1 147 ? -11.297 19.031 10.75 1 98.19 147 PRO B C 1
ATOM 2466 O O . PRO B 1 147 ? -10.75 20.109 10.484 1 98.19 147 PRO B O 1
ATOM 2469 N N . LYS B 1 148 ? -12.172 18.875 11.703 1 97.81 148 LYS B N 1
ATOM 2470 C CA . LYS B 1 148 ? -12.812 20 12.367 1 97.81 148 LYS B CA 1
ATOM 2471 C C . LYS B 1 148 ? -11.773 20.938 13 1 97.81 148 LYS B C 1
ATOM 2473 O O . LYS B 1 148 ? -11.844 22.156 12.836 1 97.81 148 LYS B O 1
ATOM 2478 N N . PRO B 1 149 ? -10.805 20.375 13.727 1 98.19 149 PRO B N 1
ATOM 2479 C CA . PRO B 1 149 ? -9.82 21.281 14.32 1 98.19 149 PRO B CA 1
ATOM 2480 C C . PRO B 1 149 ? -9.047 22.078 13.273 1 98.19 149 PRO B C 1
ATOM 2482 O O . PRO B 1 149 ? -8.656 23.219 13.523 1 98.19 149 PRO B O 1
ATOM 2485 N N . VAL B 1 150 ? -8.836 21.531 12.195 1 98.5 150 VAL B N 1
ATOM 2486 C CA . VAL B 1 150 ? -8.094 22.188 11.117 1 98.5 150 VAL B CA 1
ATOM 2487 C C . VAL B 1 150 ? -8.953 23.281 10.5 1 98.5 150 VAL B C 1
ATOM 2489 O O . VAL B 1 150 ? -8.461 24.375 10.203 1 98.5 150 VAL B O 1
ATOM 2492 N N . ALA B 1 151 ? -10.211 22.969 10.258 1 97.88 151 ALA B N 1
ATOM 2493 C CA . ALA B 1 151 ? -11.141 23.969 9.734 1 97.88 151 ALA B CA 1
ATOM 2494 C C . ALA B 1 151 ? -11.148 25.203 10.609 1 97.88 151 ALA B C 1
ATOM 2496 O O . ALA B 1 151 ? -11.094 26.328 10.109 1 97.88 151 ALA B O 1
ATOM 2497 N N . ALA B 1 152 ? -11.25 25 11.859 1 97.31 152 ALA B N 1
ATOM 2498 C CA . ALA B 1 152 ? -11.258 26.094 12.812 1 97.31 152 ALA B CA 1
ATOM 2499 C C . ALA B 1 152 ? -9.969 26.906 12.727 1 97.31 152 ALA B C 1
ATOM 2501 O O . ALA B 1 152 ? -10 28.141 12.75 1 97.31 152 ALA B O 1
ATOM 2502 N N . ALA B 1 153 ? -8.852 26.25 12.648 1 97.44 153 ALA B N 1
ATOM 2503 C CA . ALA B 1 153 ? -7.551 26.906 12.578 1 97.44 153 ALA B CA 1
ATOM 2504 C C . ALA B 1 153 ? -7.418 27.719 11.297 1 97.44 153 ALA B C 1
ATOM 2506 O O . ALA B 1 153 ? -6.852 28.828 11.305 1 97.44 153 ALA B O 1
ATOM 2507 N N . LEU B 1 154 ? -7.879 27.156 10.203 1 96.88 154 LEU B N 1
ATOM 2508 C CA . LEU B 1 154 ? -7.832 27.859 8.922 1 96.88 154 LEU B CA 1
ATOM 2509 C C . LEU B 1 154 ? -8.672 29.125 8.961 1 96.88 154 LEU B C 1
ATOM 2511 O O . LEU B 1 154 ? -8.25 30.172 8.445 1 96.88 154 LEU B O 1
ATOM 2515 N N . GLU B 1 155 ? -9.812 29.031 9.539 1 93.62 155 GLU B N 1
ATOM 2516 C CA . GLU B 1 155 ? -10.68 30.188 9.695 1 93.62 155 GLU B CA 1
ATOM 2517 C C . GLU B 1 155 ? -10 31.281 10.508 1 93.62 155 GLU B C 1
ATOM 2519 O O . GLU B 1 155 ? -10.094 32.469 10.18 1 93.62 155 GLU B O 1
ATOM 2524 N N . GLU B 1 156 ? -9.414 30.859 11.547 1 93 156 GLU B N 1
ATOM 2525 C CA . GLU B 1 156 ? -8.711 31.797 12.414 1 93 156 GLU B CA 1
ATOM 2526 C C . GLU B 1 156 ? -7.574 32.5 11.664 1 93 156 GLU B C 1
ATOM 2528 O O . GLU B 1 156 ? -7.348 33.688 11.836 1 93 156 GLU B O 1
ATOM 2533 N N . LYS B 1 157 ? -6.824 31.719 10.914 1 89.94 157 LYS B N 1
ATOM 2534 C CA . LYS B 1 157 ? -5.734 32.281 10.125 1 89.94 157 LYS B CA 1
ATOM 2535 C C . LYS B 1 157 ? -6.25 33.344 9.148 1 89.94 157 LYS B C 1
ATOM 2537 O O . LYS B 1 157 ? -5.59 34.344 8.914 1 89.94 157 LYS B O 1
ATOM 2542 N N . LEU B 1 158 ? -7.305 33.094 8.516 1 86.25 158 LEU B N 1
ATOM 2543 C CA . LEU B 1 158 ? -7.906 34 7.555 1 86.25 158 LEU B CA 1
ATOM 2544 C C . LEU B 1 158 ? -8.367 35.281 8.242 1 86.25 158 LEU B C 1
ATOM 2546 O O . LEU B 1 158 ? -8.195 36.375 7.695 1 86.25 158 LEU B O 1
ATOM 2550 N N . ARG B 1 159 ? -8.922 35.094 9.336 1 85.06 159 ARG B N 1
ATOM 2551 C CA . ARG B 1 159 ? -9.391 36.25 10.094 1 85.06 159 ARG B CA 1
ATOM 2552 C C . ARG B 1 159 ? -8.227 37.156 10.477 1 85.06 159 ARG B C 1
ATOM 2554 O O . ARG B 1 159 ? -8.336 38.375 10.406 1 85.06 159 ARG B O 1
ATOM 2561 N N . ASN B 1 160 ? -7.156 36.562 10.875 1 85.5 160 ASN B N 1
ATOM 2562 C CA . ASN B 1 160 ? -5.977 37.344 11.281 1 85.5 160 ASN B CA 1
ATOM 2563 C C . ASN B 1 160 ? -5.336 38.031 10.094 1 85.5 160 ASN B C 1
ATOM 2565 O O . ASN B 1 160 ? -4.777 39.125 10.242 1 85.5 160 ASN B O 1
ATOM 2569 N N . GLN B 1 161 ? -5.344 37.469 8.969 1 79.69 161 GLN B N 1
ATOM 2570 C CA . GLN B 1 161 ? -4.793 38.094 7.766 1 79.69 161 GLN B CA 1
ATOM 2571 C C . GLN B 1 161 ? -5.625 39.312 7.332 1 79.69 161 GLN B C 1
ATOM 2573 O O . GLN B 1 161 ? -5.082 40.312 6.875 1 79.69 161 GLN B O 1
ATOM 2578 N N . ASN B 1 162 ? -6.875 39.156 7.48 1 77.88 162 ASN B N 1
ATOM 2579 C CA . ASN B 1 162 ? -7.773 40.25 7.121 1 77.88 162 ASN B CA 1
ATOM 2580 C C . ASN B 1 162 ? -7.637 41.438 8.078 1 77.88 162 ASN B C 1
ATOM 2582 O O . ASN B 1 162 ? -7.789 42.594 7.668 1 77.88 162 ASN B O 1
ATOM 2586 N N . ASN B 1 163 ? -7.32 41.094 9.273 1 78.44 163 ASN B N 1
ATOM 2587 C CA . ASN B 1 163 ? -7.145 42.156 10.266 1 78.44 163 ASN B CA 1
ATOM 2588 C C . ASN B 1 163 ? -5.816 42.875 10.086 1 78.44 163 ASN B C 1
ATOM 2590 O O . ASN B 1 163 ? -5.703 44.062 10.406 1 78.44 163 ASN B O 1
ATOM 2594 N N . GLU B 1 164 ? -4.855 42.25 9.68 1 70.69 164 GLU B N 1
ATOM 2595 C CA . GLU B 1 164 ? -3.562 42.906 9.445 1 70.69 164 GLU B CA 1
ATOM 2596 C C . GLU B 1 164 ? -3.602 43.781 8.203 1 70.69 164 GLU B C 1
ATOM 2598 O O . GLU B 1 164 ? -2.85 44.75 8.109 1 70.69 164 GLU B O 1
ATOM 2603 N N . GLU B 1 165 ? -4.285 43.469 7.223 1 65.94 165 GLU B N 1
ATOM 2604 C CA . GLU B 1 165 ? -4.414 44.281 6.016 1 65.94 165 GLU B CA 1
ATOM 2605 C C . GLU B 1 165 ? -5.328 45.5 6.25 1 65.94 165 GLU B C 1
ATOM 2607 O O . GLU B 1 165 ? -5.25 46.5 5.531 1 65.94 165 GLU B O 1
ATOM 2612 N N . LYS B 1 166 ? -6.094 45.688 7.434 1 56.38 166 LYS B N 1
ATOM 2613 C CA . LYS B 1 166 ? -6.859 46.906 7.754 1 56.38 166 LYS B CA 1
ATOM 2614 C C . LYS B 1 166 ? -6.07 47.812 8.672 1 56.38 166 LYS B C 1
ATOM 2616 O O . LYS B 1 166 ? -5.336 47.375 9.547 1 56.38 166 LYS B O 1
#

Radius of gyration: 22.6 Å; Cα contacts (8 Å, |Δi|>4): 547; chains: 2; bounding box: 37×83×53 Å

Secondary structure (DSSP, 8-state):
--EEEEEE--TT--HHHHHHHHHHHTTSSEEEEEEEE-TT---SS-HHHHHHHHHHHTTT-TTEEEEEEET--HHHHHHHTT-SEEEEEE-SHHHHHHHHHHHHHHHHH-TT-EEEEEEPPGGGTT--HHHHHHHHHTT---TTTS-HHHHHHHHHHHHHHHHHH-/--EEEEEE--TT--HHHHHHHHHHHTTSSEEEEEEEE-TT---SS-HHHHHHHHHHHTTT-TTEEEEEEET--HHHHHHHTT-SEEEEEE-SHHHHHHHHHHHHHHHHH-TT-EEEEEEPPGGGTT--HHHHHHHHHTT---TTTS-HHHHHHHHHHHHHHHHHH-

Foldseek 3Di:
DAEEEEEDQPLPPWVQNVVQQVVVLVVHQAYEYENEDDPPDDGLDDSVRRQVLVCVLCVPPDRYHYYYDYPDDPLVVCVVVVGQEYEDEALDVVSVVVVVVVQVVSCVVPVRYYYHYDYGDNVLSPDDSVVVVVCVVVPHQCCVTGDNSVSVVSVVSSVVVVVVVD/DAEEEEEDQPLPPWVQNVVQQVVVLVVHQAYEYENEDDPVDDGLDDSVRRQVLVCVLCVPPDRYHYYYDYPDDPLVVCVVVVGQEYEDEALDVVSVVVVVVVQVVSCVVPVRYYYHYDYGDNVLSPDDSVVVVVCVVVVHQCCVTGDNSVSVVSVVSSVVVVVVVD

Solvent-accessible surface area (backbone atoms only — not comparable to full-atom values): 18119 Å² total; per-residue (Å²): 121,37,28,30,33,38,70,42,60,42,60,49,58,33,42,42,54,51,52,41,52,54,57,49,44,74,59,28,66,30,27,32,40,33,35,38,43,62,89,86,59,90,63,89,51,54,70,68,55,34,47,52,45,51,39,63,75,45,64,86,41,86,46,50,45,69,47,75,46,66,76,59,57,68,70,57,53,32,56,77,68,62,29,54,30,40,45,46,71,32,56,46,65,67,45,45,57,54,49,52,55,51,46,52,55,47,32,72,78,36,75,80,50,39,57,39,34,30,69,43,54,79,94,36,36,83,62,44,38,70,56,52,54,52,38,46,73,73,68,43,88,56,57,89,54,24,44,64,71,45,34,54,50,53,52,50,52,52,52,53,52,56,52,66,76,101,122,37,28,30,33,38,70,40,62,42,61,50,58,35,41,43,53,50,52,42,50,56,57,50,43,74,61,28,65,32,27,34,39,31,35,38,44,60,90,87,60,90,64,90,51,54,70,68,53,34,47,52,47,52,40,61,74,45,63,86,41,86,44,49,44,70,48,75,46,65,76,58,57,68,69,57,52,32,56,76,68,61,28,52,30,39,45,46,72,32,57,48,68,70,44,46,56,54,49,52,54,50,45,51,55,46,33,72,77,36,77,80,52,40,57,39,35,31,71,43,54,77,93,37,33,82,63,43,38,70,56,50,53,51,38,45,73,74,66,43,87,55,57,89,56,25,45,66,72,46,34,54,51,53,52,51,52,52,52,53,54,57,53,66,78,100

Organism: Lactobacillus gasseri (strain ATCC 33323 / DSM 20243 / BCRC 14619 / CIP 102991 / JCM 1131 / KCTC 3163 / NCIMB 11718 / NCTC 13722 / AM63) (NCBI:txid324831)